Protein AF-A0A0H1BG74-F1 (afdb_monomer)

Structure (mmCIF, N/CA/C/O backbone):
data_AF-A0A0H1BG74-F1
#
_entry.id   AF-A0A0H1BG74-F1
#
loop_
_atom_site.group_PDB
_atom_site.id
_atom_site.type_symbol
_atom_site.label_atom_id
_atom_site.label_alt_id
_atom_site.label_comp_id
_atom_site.label_asym_id
_atom_site.label_entity_id
_atom_site.label_seq_id
_atom_site.pdbx_PDB_ins_code
_atom_site.Cartn_x
_atom_site.Cartn_y
_atom_site.Cartn_z
_atom_site.occupancy
_atom_site.B_iso_or_equiv
_atom_site.auth_seq_id
_atom_site.auth_comp_id
_atom_site.auth_asym_id
_atom_site.auth_atom_id
_atom_site.pdbx_PDB_model_num
ATOM 1 N N . MET A 1 1 ? 33.275 20.505 -7.633 1.00 32.09 1 MET A N 1
ATOM 2 C CA . MET A 1 1 ? 32.863 20.341 -9.042 1.00 32.09 1 MET A CA 1
ATOM 3 C C . MET A 1 1 ? 32.788 18.849 -9.317 1.00 32.09 1 MET A C 1
ATOM 5 O O . MET A 1 1 ? 33.824 18.202 -9.308 1.00 32.09 1 MET A O 1
ATOM 9 N N . SER A 1 2 ? 31.583 18.283 -9.424 1.00 37.84 2 SER A N 1
ATOM 10 C CA . SER A 1 2 ? 31.410 16.896 -9.877 1.00 37.84 2 SER A CA 1
ATOM 11 C C . SER A 1 2 ? 31.704 16.867 -11.370 1.00 37.84 2 SER A C 1
ATOM 13 O O . SER A 1 2 ? 31.121 17.668 -12.098 1.00 37.84 2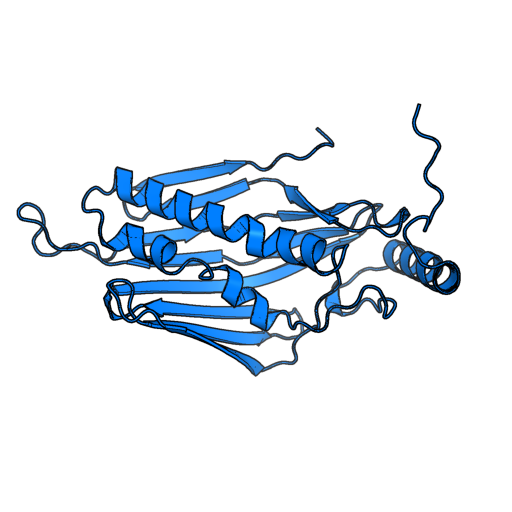 SER A O 1
ATOM 15 N N . SER A 1 3 ? 32.573 15.970 -11.831 1.00 38.25 3 SER A N 1
ATOM 16 C CA . SER A 1 3 ? 32.679 15.655 -13.258 1.00 38.25 3 SER A CA 1
ATOM 17 C C . SER A 1 3 ? 31.278 15.361 -13.819 1.00 38.25 3 SER A C 1
ATOM 19 O O . SER A 1 3 ? 30.461 14.782 -13.084 1.00 38.25 3 SER A O 1
ATOM 21 N N . PRO A 1 4 ? 30.961 15.753 -15.068 1.00 45.38 4 PRO A N 1
ATOM 22 C CA . PRO A 1 4 ? 29.726 15.322 -15.710 1.00 45.38 4 PRO A CA 1
ATOM 23 C C . PRO A 1 4 ? 29.686 13.793 -15.667 1.00 45.38 4 PRO A C 1
ATOM 25 O O . PRO A 1 4 ? 30.638 13.141 -16.092 1.00 45.38 4 PRO A O 1
ATOM 28 N N . LYS A 1 5 ? 28.640 13.209 -15.075 1.00 59.25 5 LYS A N 1
ATOM 29 C CA . LYS A 1 5 ? 28.434 11.763 -15.172 1.00 59.25 5 LYS A CA 1
ATOM 30 C C . LYS A 1 5 ? 28.041 11.465 -16.615 1.00 59.25 5 LYS A C 1
ATOM 32 O O . LYS A 1 5 ? 27.036 11.991 -17.084 1.00 59.25 5 LYS A O 1
ATOM 37 N N . ASP A 1 6 ? 28.820 10.634 -17.296 1.00 72.94 6 ASP A N 1
ATOM 38 C CA . ASP A 1 6 ? 28.501 10.210 -18.659 1.00 72.94 6 ASP A CA 1
ATOM 39 C C . ASP A 1 6 ? 27.170 9.434 -18.700 1.00 72.94 6 ASP A C 1
ATOM 41 O O . ASP A 1 6 ? 26.794 8.753 -17.730 1.00 72.94 6 ASP A O 1
ATOM 45 N N . GLU A 1 7 ? 26.454 9.528 -19.828 1.00 75.12 7 GLU A N 1
ATOM 46 C CA . GLU A 1 7 ? 25.249 8.733 -20.101 1.00 75.12 7 GLU A CA 1
ATOM 47 C C . GLU A 1 7 ? 25.553 7.240 -19.906 1.00 75.12 7 GLU A C 1
ATOM 49 O O . GLU A 1 7 ? 26.552 6.713 -20.402 1.00 75.12 7 GLU A O 1
ATOM 54 N N . GLY A 1 8 ? 24.700 6.547 -19.150 1.00 71.50 8 GLY A N 1
ATOM 55 C CA . GLY A 1 8 ? 24.879 5.123 -18.867 1.00 71.50 8 GLY A CA 1
ATOM 56 C C . GLY A 1 8 ? 26.128 4.781 -18.039 1.00 71.50 8 GLY A C 1
ATOM 57 O O . GLY A 1 8 ? 26.576 3.634 -18.070 1.00 71.50 8 GLY A O 1
ATOM 58 N N . SER A 1 9 ? 26.699 5.733 -17.292 1.00 78.50 9 SER A N 1
ATOM 59 C CA . SER A 1 9 ? 27.835 5.489 -16.383 1.00 78.50 9 SER A CA 1
ATOM 60 C C . SER A 1 9 ? 27.552 4.427 -15.311 1.00 78.50 9 SER A C 1
ATOM 62 O O . SER A 1 9 ? 28.472 3.718 -14.908 1.00 78.50 9 SER A O 1
ATOM 64 N N . GLY A 1 10 ? 26.293 4.266 -14.893 1.00 76.12 10 GLY A N 1
ATOM 65 C CA . GLY A 1 10 ? 25.833 3.206 -13.990 1.00 76.12 10 GLY A CA 1
ATOM 66 C C . GLY A 1 10 ? 25.477 1.878 -14.668 1.00 76.12 10 GLY A C 1
ATOM 67 O O . GLY A 1 10 ? 25.097 0.932 -13.986 1.00 76.12 10 GLY A O 1
ATOM 68 N N . VAL A 1 11 ? 25.591 1.785 -15.996 1.00 78.06 11 VAL A N 1
ATOM 69 C CA . VAL A 1 11 ? 25.228 0.592 -16.776 1.00 78.06 11 VAL A CA 1
ATOM 70 C C . VAL A 1 11 ? 26.481 -0.222 -17.124 1.00 78.06 11 VAL A C 1
ATOM 72 O O . VAL A 1 11 ? 27.497 0.365 -17.520 1.00 78.06 11 VAL A O 1
ATOM 75 N N . PRO A 1 12 ? 26.431 -1.571 -17.064 1.00 80.75 12 PRO A N 1
ATOM 76 C CA . PRO A 1 12 ? 27.510 -2.420 -17.565 1.00 80.75 12 PRO A CA 1
ATOM 77 C C . PRO A 1 12 ? 27.913 -2.041 -18.994 1.00 80.75 12 PRO A C 1
ATOM 79 O O . PRO A 1 12 ? 27.051 -1.808 -19.843 1.00 80.75 12 PRO A O 1
ATOM 82 N N . ALA A 1 13 ? 29.216 -2.005 -19.287 1.00 81.31 13 ALA A N 1
ATOM 83 C CA . ALA A 1 13 ? 29.726 -1.533 -20.579 1.00 81.31 13 ALA A CA 1
ATOM 84 C C . ALA A 1 13 ? 29.110 -2.277 -21.780 1.00 81.31 13 ALA A C 1
ATOM 86 O O . ALA A 1 13 ? 28.771 -1.649 -22.782 1.00 81.31 13 ALA A O 1
ATOM 87 N N . SER A 1 14 ? 28.884 -3.588 -21.645 1.00 83.44 14 SER A N 1
ATOM 88 C CA . SER A 1 14 ? 28.230 -4.437 -22.650 1.00 83.44 14 SER A CA 1
ATOM 89 C C . SER A 1 14 ? 26.761 -4.078 -22.912 1.00 83.44 14 SER A C 1
ATOM 91 O O . SER A 1 14 ? 26.241 -4.389 -23.980 1.00 83.44 14 SER A O 1
ATOM 93 N N . SER A 1 15 ? 26.099 -3.398 -21.975 1.00 82.12 15 SER A N 1
ATOM 94 C CA . SER A 1 15 ? 24.671 -3.069 -22.032 1.00 82.12 15 SER A CA 1
ATOM 95 C C . SER A 1 15 ? 24.387 -1.610 -22.411 1.00 82.12 15 SER A C 1
ATOM 97 O O . SER A 1 15 ? 23.224 -1.269 -22.636 1.00 82.12 15 SER A O 1
ATOM 99 N N . ARG A 1 16 ? 25.404 -0.743 -22.545 1.00 82.62 16 ARG A N 1
ATOM 100 C CA . ARG A 1 16 ? 25.219 0.696 -22.843 1.00 82.62 16 ARG A CA 1
ATOM 101 C C . ARG A 1 16 ? 24.453 0.958 -24.142 1.00 82.62 16 ARG A C 1
ATOM 103 O O . ARG A 1 16 ? 23.571 1.806 -24.160 1.00 82.62 16 ARG A O 1
ATOM 110 N N . GLY A 1 17 ? 24.704 0.179 -25.198 1.00 81.88 17 GLY A N 1
ATOM 111 C CA . GLY A 1 17 ? 23.962 0.312 -26.462 1.00 81.88 17 GLY A CA 1
ATOM 112 C C . GLY A 1 17 ? 22.463 0.009 -26.319 1.00 81.88 17 GLY A C 1
ATOM 113 O O . GLY A 1 17 ? 21.621 0.714 -26.885 1.00 81.88 17 GLY A O 1
ATOM 114 N N . SER A 1 18 ? 22.113 -0.995 -25.504 1.00 82.81 18 SER A N 1
ATOM 115 C CA . SER A 1 18 ? 20.713 -1.300 -25.176 1.00 82.81 18 SER A CA 1
ATOM 116 C C . SER A 1 18 ? 20.073 -0.206 -24.314 1.00 82.81 18 SER A C 1
ATOM 118 O O . SER A 1 18 ? 18.900 0.106 -24.499 1.00 82.81 18 SER A O 1
ATOM 120 N N . TRP A 1 19 ? 20.856 0.435 -23.439 1.00 82.94 19 TRP A N 1
ATOM 121 C CA . TRP A 1 19 ? 20.397 1.540 -22.599 1.00 82.94 19 TRP A CA 1
ATOM 122 C C . TRP A 1 19 ? 20.075 2.795 -23.403 1.00 82.94 19 TRP A C 1
ATOM 124 O O . TRP A 1 19 ? 18.974 3.321 -23.285 1.00 82.94 19 TRP A O 1
ATOM 134 N N . SER A 1 20 ? 20.968 3.229 -24.294 1.00 83.88 20 SER A N 1
ATOM 135 C CA . SER A 1 20 ? 20.691 4.384 -25.156 1.00 83.88 20 SER A CA 1
ATOM 136 C C . SER A 1 20 ? 19.496 4.131 -26.083 1.00 83.88 20 SER A C 1
ATOM 138 O O . SER A 1 20 ? 18.731 5.047 -26.380 1.00 83.88 20 SER A O 1
ATOM 140 N N . SER A 1 21 ? 19.285 2.883 -26.516 1.00 83.44 21 SER A N 1
ATOM 141 C CA . SER A 1 21 ? 18.090 2.501 -27.286 1.00 83.44 21 SER A CA 1
ATOM 142 C C . SER A 1 21 ? 16.809 2.593 -26.445 1.00 83.44 21 SER A C 1
ATOM 144 O O . SER A 1 21 ? 15.788 3.073 -26.932 1.00 83.44 21 SER A O 1
ATOM 146 N N . PHE A 1 22 ? 16.874 2.196 -25.172 1.00 83.12 22 PHE A N 1
ATOM 147 C CA . PHE A 1 22 ? 15.778 2.323 -24.211 1.00 83.12 22 PHE A CA 1
ATOM 148 C C . PHE A 1 22 ? 15.456 3.787 -23.862 1.00 83.12 22 PHE A C 1
ATOM 150 O O . PHE A 1 22 ? 14.294 4.177 -23.844 1.00 83.12 22 PHE A O 1
ATOM 157 N N . LEU A 1 23 ? 16.464 4.642 -23.664 1.00 81.56 23 LEU A N 1
ATOM 158 C CA . LEU A 1 23 ? 16.242 6.077 -23.437 1.00 81.56 23 LEU A CA 1
ATOM 159 C C . LEU A 1 23 ? 15.568 6.746 -24.646 1.00 81.56 23 LEU A C 1
ATOM 161 O O . LEU A 1 23 ? 14.660 7.562 -24.485 1.00 81.56 23 LEU A O 1
ATOM 165 N N . LYS A 1 24 ? 15.960 6.361 -25.868 1.00 81.88 24 LYS A N 1
ATOM 166 C CA . LYS A 1 24 ? 15.306 6.830 -27.100 1.00 81.88 24 LYS A CA 1
ATOM 167 C C . LYS A 1 24 ? 13.859 6.356 -27.209 1.00 81.88 24 LYS A C 1
ATOM 169 O O . LYS A 1 24 ? 13.016 7.133 -27.650 1.00 81.88 24 LYS A O 1
ATOM 174 N N . SER A 1 25 ? 13.560 5.114 -26.815 1.00 79.19 25 SER A N 1
ATOM 175 C CA . SER A 1 25 ? 12.182 4.619 -26.846 1.00 79.19 25 SER A CA 1
ATOM 176 C C . SER A 1 25 ? 11.303 5.361 -25.843 1.00 79.19 25 SER A C 1
ATOM 178 O O . SER A 1 25 ? 10.204 5.749 -26.215 1.00 79.19 25 SER A O 1
ATOM 180 N N . ILE A 1 26 ? 11.810 5.663 -24.640 1.00 77.25 26 ILE A N 1
ATOM 181 C CA . ILE A 1 26 ? 11.123 6.499 -23.642 1.00 77.25 26 ILE A CA 1
ATOM 182 C C . ILE A 1 26 ? 10.731 7.863 -24.220 1.00 77.25 26 ILE A C 1
ATOM 184 O O . ILE A 1 26 ? 9.585 8.280 -24.070 1.00 77.25 26 ILE A O 1
ATOM 188 N N . ALA A 1 27 ? 11.657 8.545 -24.901 1.00 73.31 27 ALA A N 1
ATOM 189 C CA . ALA A 1 27 ? 11.413 9.882 -25.445 1.00 73.31 27 ALA A CA 1
ATOM 190 C C . ALA A 1 27 ? 10.297 9.918 -26.509 1.00 73.31 27 ALA A C 1
ATOM 192 O O . ALA A 1 27 ? 9.665 10.954 -26.704 1.00 73.31 27 ALA A O 1
ATOM 193 N N . ALA A 1 28 ? 10.052 8.795 -27.191 1.00 72.00 28 ALA A N 1
ATOM 194 C CA . ALA A 1 28 ? 9.022 8.654 -28.219 1.00 72.00 28 ALA A CA 1
ATOM 195 C C . ALA A 1 28 ? 7.760 7.918 -27.726 1.00 72.00 28 ALA A C 1
ATOM 197 O O . ALA A 1 28 ? 6.840 7.682 -28.513 1.00 72.00 28 ALA A O 1
ATOM 198 N N . PHE A 1 29 ? 7.713 7.511 -26.455 1.00 75.75 29 PHE A N 1
ATOM 199 C CA . PHE A 1 29 ? 6.677 6.622 -25.946 1.00 75.75 29 PHE A CA 1
ATOM 200 C C . PHE A 1 29 ? 5.434 7.383 -25.471 1.00 75.75 29 PHE A C 1
ATOM 202 O O . PHE A 1 29 ? 5.513 8.324 -24.684 1.00 75.75 29 PHE A O 1
ATOM 209 N N . ASN A 1 30 ? 4.265 6.926 -25.922 1.00 66.56 30 ASN A N 1
ATOM 210 C CA . ASN A 1 30 ? 2.966 7.458 -25.526 1.00 66.56 30 ASN A CA 1
ATOM 211 C C . ASN A 1 30 ? 2.042 6.284 -25.155 1.00 66.56 30 ASN A C 1
ATOM 213 O O . ASN A 1 30 ? 1.340 5.746 -26.010 1.00 66.56 30 ASN A O 1
ATOM 217 N N . GLY A 1 31 ? 2.109 5.824 -23.902 1.00 69.00 31 GLY A N 1
ATOM 218 C CA . GLY A 1 31 ? 1.365 4.652 -23.429 1.00 69.00 31 GLY A CA 1
ATOM 219 C C . GLY A 1 31 ? 1.649 4.291 -21.967 1.00 69.00 31 GLY A C 1
ATOM 220 O O . GLY A 1 31 ? 2.191 5.097 -21.210 1.00 69.00 31 GLY A O 1
ATOM 221 N N . ASP A 1 32 ? 1.306 3.063 -21.573 1.00 71.25 32 ASP A N 1
ATOM 222 C CA . ASP A 1 32 ? 1.516 2.555 -20.212 1.00 71.25 32 ASP A CA 1
ATOM 223 C C . ASP A 1 32 ? 2.926 1.985 -20.010 1.00 71.25 32 ASP A C 1
ATOM 225 O O . ASP A 1 32 ? 3.418 1.195 -20.820 1.00 71.25 32 ASP A O 1
ATOM 229 N N . LEU A 1 33 ? 3.555 2.306 -18.873 1.00 73.50 33 LEU A N 1
ATOM 230 C CA . LEU A 1 33 ? 4.918 1.874 -18.520 1.00 73.50 33 LEU A CA 1
ATOM 231 C C . LEU A 1 33 ? 5.116 0.348 -18.586 1.00 73.50 33 LEU A C 1
ATOM 233 O O . LEU A 1 33 ? 6.205 -0.135 -18.905 1.00 73.50 33 LEU A O 1
ATOM 237 N N . SER A 1 34 ? 4.066 -0.426 -18.308 1.00 70.44 34 SER A N 1
ATOM 238 C CA . SER A 1 34 ? 4.099 -1.888 -18.376 1.00 70.44 34 SER A CA 1
ATOM 239 C C . SER A 1 34 ? 4.407 -2.406 -19.785 1.00 70.44 34 SER A C 1
ATOM 241 O O . SER A 1 34 ? 5.147 -3.383 -19.909 1.00 70.44 34 SER A O 1
ATOM 243 N N . SER A 1 35 ? 3.950 -1.713 -20.830 1.00 71.31 35 SER A N 1
ATOM 244 C CA . SER A 1 35 ? 4.156 -2.093 -22.237 1.00 71.31 35 SER A CA 1
ATOM 245 C C . SER A 1 35 ? 5.530 -1.708 -22.803 1.00 71.31 35 SER A C 1
ATOM 247 O O . SER A 1 35 ? 5.947 -2.246 -23.827 1.00 71.31 35 SER A O 1
ATOM 249 N N . LEU A 1 36 ? 6.278 -0.830 -22.124 1.00 76.75 36 LEU A N 1
ATOM 250 C CA . LEU A 1 36 ? 7.617 -0.422 -22.552 1.00 76.75 36 LEU A CA 1
ATOM 251 C C . LEU A 1 36 ? 8.627 -1.566 -22.357 1.00 76.75 36 LEU A C 1
ATOM 253 O O . LEU A 1 36 ? 8.905 -1.961 -21.224 1.00 76.75 36 LEU A O 1
ATOM 257 N N . THR A 1 37 ? 9.218 -2.094 -23.428 1.00 75.69 37 THR A N 1
ATOM 258 C CA . THR A 1 37 ? 10.261 -3.128 -23.317 1.00 75.69 37 THR A CA 1
ATOM 259 C C . THR A 1 37 ? 11.528 -2.552 -22.686 1.00 75.69 37 THR A C 1
ATOM 261 O O . THR A 1 37 ? 12.118 -1.602 -23.195 1.00 75.69 37 THR A O 1
ATOM 264 N N . ALA A 1 38 ? 11.947 -3.147 -21.571 1.00 76.62 38 ALA A N 1
ATOM 265 C CA . ALA A 1 38 ? 13.102 -2.737 -20.786 1.00 76.62 38 ALA A CA 1
ATOM 266 C C . ALA A 1 38 ? 14.236 -3.775 -20.910 1.00 76.62 38 ALA A C 1
ATOM 268 O O . ALA A 1 38 ? 13.943 -4.972 -20.985 1.00 76.62 38 ALA A O 1
ATOM 269 N N . PRO A 1 39 ? 15.520 -3.365 -20.919 1.00 78.19 39 PRO A N 1
ATOM 270 C CA . PRO A 1 39 ? 16.640 -4.303 -20.908 1.00 78.19 39 PRO A CA 1
ATOM 271 C C . PRO A 1 39 ? 16.610 -5.249 -19.692 1.00 78.19 39 PRO A C 1
ATOM 273 O O . PRO A 1 39 ? 16.273 -4.802 -18.594 1.00 78.19 39 PRO A O 1
ATOM 276 N N . PRO A 1 40 ? 17.041 -6.521 -19.821 1.00 78.88 40 PRO A N 1
ATOM 277 C CA . PRO A 1 40 ? 16.932 -7.508 -18.741 1.00 78.88 40 PRO A CA 1
ATOM 278 C C . PRO A 1 40 ? 17.566 -7.092 -17.407 1.00 78.88 40 PRO A C 1
ATOM 280 O O . PRO A 1 40 ? 17.064 -7.448 -16.346 1.00 78.88 40 PRO A O 1
ATOM 283 N N . PHE A 1 41 ? 18.649 -6.309 -17.436 1.00 75.75 41 PHE A N 1
ATOM 284 C CA . PHE A 1 41 ? 19.362 -5.909 -16.220 1.00 75.75 41 PHE A CA 1
ATOM 285 C C . PHE A 1 41 ? 18.555 -4.964 -15.309 1.00 75.75 41 PHE A C 1
ATOM 287 O O . PHE A 1 41 ? 18.821 -4.930 -14.105 1.00 75.75 41 PHE A O 1
ATOM 294 N N . ILE A 1 42 ? 17.550 -4.259 -15.848 1.00 76.81 42 ILE A N 1
ATOM 295 C CA . ILE A 1 42 ? 16.627 -3.409 -15.077 1.00 76.81 42 ILE A CA 1
ATOM 296 C C . ILE A 1 42 ? 15.290 -4.092 -14.764 1.00 76.81 42 ILE A C 1
ATOM 298 O O . ILE A 1 42 ? 14.378 -3.423 -14.290 1.00 76.81 42 ILE A O 1
ATOM 302 N N . LEU A 1 43 ? 15.140 -5.394 -15.024 1.00 80.50 43 LEU A N 1
ATOM 303 C CA . LEU A 1 43 ? 13.935 -6.145 -14.663 1.00 80.50 43 LEU A CA 1
ATOM 304 C C . LEU A 1 43 ? 14.057 -6.733 -13.251 1.00 80.50 43 LEU A C 1
ATOM 306 O O . LEU A 1 43 ? 15.111 -7.245 -12.862 1.00 80.50 43 LEU A O 1
ATOM 310 N N . SER A 1 44 ? 12.970 -6.660 -12.488 1.00 83.81 44 SER A N 1
ATOM 311 C CA . SER A 1 44 ? 12.795 -7.390 -11.232 1.00 83.81 44 SER A CA 1
ATOM 312 C C . SER A 1 44 ? 12.121 -8.738 -11.499 1.00 83.81 44 SER A C 1
ATOM 314 O O . SER A 1 44 ? 11.364 -8.878 -12.456 1.00 83.81 44 SER A O 1
ATOM 316 N N . SER A 1 45 ? 12.371 -9.722 -10.636 1.00 86.62 45 SER A N 1
ATOM 317 C CA . SER A 1 45 ? 11.659 -11.007 -10.625 1.00 86.62 45 SER A CA 1
ATOM 318 C C . SER A 1 45 ? 10.339 -10.964 -9.845 1.00 86.62 45 SER A C 1
ATOM 320 O O . SER A 1 45 ? 9.663 -11.981 -9.761 1.00 86.62 45 SER A O 1
ATOM 322 N N . THR A 1 46 ? 9.997 -9.820 -9.247 1.00 90.06 46 THR A N 1
ATOM 323 C CA . THR A 1 46 ? 8.794 -9.626 -8.423 1.00 90.06 46 THR A CA 1
ATOM 324 C C . THR A 1 46 ? 7.640 -9.094 -9.267 1.00 90.06 46 THR A C 1
ATOM 326 O O . THR A 1 46 ? 7.821 -8.144 -10.040 1.00 90.06 46 THR A O 1
ATOM 329 N N . SER A 1 47 ? 6.458 -9.681 -9.096 1.00 93.06 47 SER A N 1
ATOM 330 C CA . SER A 1 47 ? 5.222 -9.220 -9.734 1.00 93.06 47 SER A CA 1
ATOM 331 C C . SER A 1 47 ? 4.587 -8.051 -8.981 1.00 93.06 47 SER A C 1
ATOM 333 O O . SER A 1 47 ? 4.700 -7.952 -7.760 1.00 93.06 47 SER A O 1
ATOM 335 N N . LEU A 1 48 ? 3.892 -7.150 -9.688 1.00 92.69 48 LEU A N 1
ATOM 336 C CA . LEU A 1 48 ? 3.213 -6.014 -9.042 1.00 92.69 48 LEU A CA 1
ATOM 337 C C . LEU A 1 48 ? 2.133 -6.445 -8.038 1.00 92.69 48 LEU A C 1
ATOM 339 O O . LEU A 1 48 ? 1.899 -5.709 -7.083 1.00 92.69 48 LEU A O 1
ATOM 343 N N . VAL A 1 49 ? 1.512 -7.623 -8.196 1.00 96.38 49 VAL A N 1
ATOM 344 C CA . VAL A 1 49 ? 0.540 -8.137 -7.206 1.00 96.38 49 VAL A CA 1
ATOM 345 C C . VAL A 1 49 ? 1.176 -8.371 -5.830 1.00 96.38 49 VAL A C 1
ATOM 347 O O . VAL A 1 49 ? 0.513 -8.225 -4.805 1.00 96.38 49 VAL A O 1
ATOM 350 N N . GLU A 1 50 ? 2.481 -8.649 -5.775 1.00 96.31 50 GLU A N 1
ATOM 351 C CA . GLU A 1 50 ? 3.204 -8.856 -4.515 1.00 96.31 50 GLU A CA 1
ATOM 352 C C . GLU A 1 50 ? 3.391 -7.552 -3.728 1.00 96.31 50 GLU A C 1
ATOM 354 O O . GLU A 1 50 ? 3.536 -7.581 -2.507 1.00 96.31 50 GLU A O 1
ATOM 359 N N . TYR A 1 51 ? 3.344 -6.390 -4.393 1.00 94.81 51 TYR A N 1
ATOM 360 C CA . TYR A 1 51 ? 3.585 -5.095 -3.742 1.00 94.81 51 TYR A CA 1
ATOM 361 C C . TYR A 1 51 ? 2.506 -4.755 -2.712 1.00 94.81 51 TYR A C 1
ATOM 363 O O . TYR A 1 51 ? 2.745 -3.967 -1.796 1.00 94.81 51 TYR A O 1
ATOM 371 N N . SER A 1 52 ? 1.334 -5.381 -2.812 1.00 97.50 52 SER A N 1
ATOM 372 C CA . SER A 1 52 ? 0.272 -5.267 -1.815 1.00 97.50 52 SER A CA 1
ATOM 373 C C . SER A 1 52 ? 0.732 -5.715 -0.422 1.00 97.50 52 SER A C 1
ATOM 375 O O . SER A 1 52 ? 0.197 -5.235 0.575 1.00 97.50 52 SER A O 1
ATOM 377 N N . ALA A 1 53 ? 1.760 -6.567 -0.324 1.00 97.06 53 ALA A N 1
ATOM 378 C CA . ALA A 1 53 ? 2.321 -6.993 0.954 1.00 97.06 53 ALA A CA 1
ATOM 379 C C . ALA A 1 53 ? 2.985 -5.861 1.752 1.00 97.06 53 ALA A C 1
ATOM 381 O O . ALA A 1 53 ? 2.971 -5.884 2.984 1.00 97.06 53 ALA A O 1
ATOM 382 N N . TYR A 1 54 ? 3.498 -4.832 1.071 1.00 96.19 54 TYR A N 1
ATOM 383 C CA . TYR A 1 54 ? 4.215 -3.718 1.698 1.00 96.19 54 TYR A CA 1
ATOM 384 C C . TYR A 1 54 ? 3.358 -2.894 2.668 1.00 96.19 54 TYR A C 1
ATOM 386 O O . TYR A 1 54 ? 3.895 -2.195 3.526 1.00 96.19 54 TYR A O 1
ATOM 394 N N . TRP A 1 55 ? 2.030 -2.997 2.584 1.00 97.88 55 TRP A N 1
ATOM 395 C CA . TRP A 1 55 ? 1.113 -2.349 3.521 1.00 97.88 55 TRP A CA 1
ATOM 396 C C . TRP A 1 55 ? 1.170 -2.917 4.946 1.00 97.88 55 TRP A C 1
ATOM 398 O O . TRP A 1 55 ? 0.801 -2.215 5.890 1.00 97.88 55 TRP A O 1
ATOM 408 N N . ALA A 1 56 ? 1.620 -4.164 5.117 1.00 96.62 56 ALA A N 1
ATOM 409 C CA . ALA A 1 56 ? 1.530 -4.885 6.387 1.00 96.62 56 ALA A CA 1
ATOM 410 C C . ALA A 1 56 ? 2.824 -5.613 6.794 1.00 96.62 56 ALA A C 1
ATOM 412 O O . ALA A 1 56 ? 2.785 -6.481 7.661 1.00 96.62 56 ALA A O 1
ATOM 413 N N . GLU A 1 57 ? 3.990 -5.224 6.260 1.00 94.81 57 GLU A N 1
ATOM 414 C CA . GLU A 1 57 ? 5.288 -5.796 6.676 1.00 94.81 57 GLU A CA 1
ATOM 415 C C . GLU A 1 57 ? 5.666 -5.512 8.143 1.00 94.81 57 GLU A C 1
ATOM 417 O O . GLU A 1 57 ? 6.574 -6.138 8.690 1.00 94.81 57 GLU A O 1
ATOM 422 N N . HIS A 1 58 ? 4.928 -4.625 8.816 1.00 95.75 58 HIS A N 1
ATOM 423 C CA . HIS A 1 58 ? 5.013 -4.402 10.258 1.00 95.75 58 HIS A CA 1
ATOM 424 C C . HIS A 1 58 ? 3.668 -4.706 10.950 1.00 95.75 58 HIS A C 1
ATOM 426 O O . HIS A 1 58 ? 2.992 -3.767 11.386 1.00 95.75 58 HIS A O 1
ATOM 432 N N . PRO A 1 59 ? 3.265 -5.987 11.101 1.00 96.12 59 PRO A N 1
ATOM 433 C CA . PRO A 1 59 ? 1.946 -6.362 11.623 1.00 96.12 59 PRO A CA 1
ATOM 434 C C . PRO A 1 59 ? 1.621 -5.749 12.991 1.00 96.12 59 PRO A C 1
ATOM 436 O O . PRO A 1 59 ? 0.517 -5.259 13.206 1.00 96.12 59 PRO A O 1
ATOM 439 N N . ALA A 1 60 ? 2.603 -5.675 13.896 1.00 96.50 60 ALA A N 1
ATOM 440 C CA . ALA A 1 60 ? 2.429 -5.052 15.208 1.00 96.50 60 ALA A CA 1
ATOM 441 C C . ALA A 1 60 ? 2.075 -3.552 15.127 1.00 96.50 60 ALA A C 1
ATOM 443 O O . ALA A 1 60 ? 1.283 -3.066 15.931 1.00 96.50 60 ALA A O 1
ATOM 444 N N . ILE A 1 61 ? 2.639 -2.820 14.157 1.00 97.69 61 ILE A N 1
ATOM 445 C CA . ILE A 1 61 ? 2.327 -1.401 13.925 1.00 97.69 61 ILE A CA 1
ATOM 446 C C . ILE A 1 61 ? 0.968 -1.273 13.221 1.00 97.69 61 ILE A C 1
ATOM 448 O O . ILE A 1 61 ? 0.187 -0.395 13.575 1.00 97.69 61 ILE A O 1
ATOM 452 N N . PHE A 1 62 ? 0.666 -2.176 12.283 1.00 98.00 62 PHE A N 1
ATOM 453 C CA . PHE A 1 62 ? -0.603 -2.226 11.548 1.00 98.00 62 PHE A CA 1
ATOM 454 C C . PHE A 1 62 ? -1.824 -2.376 12.464 1.00 98.00 62 PHE A C 1
ATOM 456 O O . PHE A 1 62 ? -2.846 -1.737 12.222 1.00 98.00 62 PHE A O 1
ATOM 463 N N . ILE A 1 63 ? -1.724 -3.171 13.535 1.00 97.50 63 ILE A N 1
ATOM 464 C CA . ILE A 1 63 ? -2.839 -3.384 14.472 1.00 97.50 63 ILE A CA 1
ATOM 465 C C . ILE A 1 63 ? -2.878 -2.403 15.651 1.00 97.50 63 ILE A C 1
ATOM 4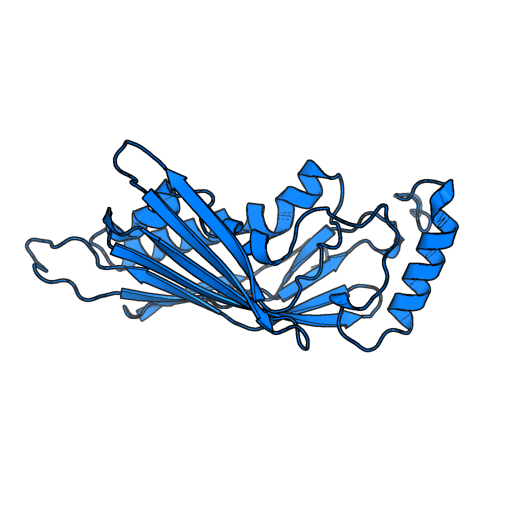67 O O . ILE A 1 63 ? -3.874 -2.350 16.369 1.00 97.50 63 ILE A O 1
ATOM 471 N N . ALA A 1 64 ? -1.799 -1.652 15.895 1.00 97.50 64 ALA A N 1
ATOM 472 C CA . ALA A 1 64 ? -1.682 -0.787 17.069 1.00 97.50 64 ALA A CA 1
ATOM 473 C C . ALA A 1 64 ? -2.840 0.223 17.223 1.00 97.50 64 ALA A C 1
ATOM 475 O O . ALA A 1 64 ? -3.303 0.387 18.354 1.00 97.50 64 ALA A O 1
ATOM 476 N N . PRO A 1 65 ? -3.362 0.853 16.146 1.00 98.19 65 PRO A N 1
ATOM 477 C CA . PRO A 1 65 ? -4.497 1.766 16.252 1.00 98.19 65 PRO A CA 1
ATOM 478 C C . PRO A 1 65 ? -5.742 1.155 16.916 1.00 98.19 65 PRO A C 1
ATOM 480 O O . PRO A 1 65 ? -6.433 1.852 17.648 1.00 98.19 65 PRO A O 1
ATOM 483 N N . ALA A 1 66 ? -6.022 -0.141 16.731 1.00 96.50 66 ALA A N 1
ATOM 484 C CA . ALA A 1 66 ? -7.225 -0.778 17.287 1.00 96.50 66 ALA A CA 1
ATOM 485 C C . ALA A 1 66 ? -7.227 -0.864 18.826 1.00 96.50 66 ALA A C 1
ATOM 487 O O . ALA A 1 66 ? -8.279 -1.029 19.442 1.00 96.50 66 ALA A O 1
ATOM 488 N N . LYS A 1 67 ? -6.052 -0.734 19.454 1.00 94.81 67 LYS A N 1
ATOM 489 C CA . LYS A 1 67 ? -5.862 -0.824 20.911 1.00 94.81 67 LYS A CA 1
ATOM 490 C C . LYS A 1 67 ? -5.884 0.532 21.611 1.00 94.81 67 LYS A C 1
ATOM 492 O O . LYS A 1 67 ? -5.866 0.581 22.835 1.00 94.81 67 LYS A O 1
ATOM 497 N N . GLU A 1 68 ? -5.874 1.622 20.853 1.00 96.38 68 GLU A N 1
ATOM 498 C CA . GLU A 1 68 ? -5.877 2.973 21.400 1.00 96.38 68 GLU A CA 1
ATOM 499 C C . GLU A 1 68 ? -7.323 3.473 21.497 1.00 96.38 68 GLU A C 1
ATOM 501 O O . GLU A 1 68 ? -7.977 3.551 20.459 1.00 96.38 68 GLU A O 1
ATOM 506 N N . PRO A 1 69 ? -7.849 3.800 22.691 1.00 93.88 69 PRO A N 1
ATOM 507 C CA . PRO A 1 69 ? -9.218 4.293 22.849 1.00 93.88 69 PRO A CA 1
ATOM 508 C C . PRO A 1 69 ? -9.416 5.743 22.386 1.00 93.88 69 PRO A C 1
ATOM 510 O O . PRO A 1 69 ? -10.501 6.087 21.909 1.00 93.88 69 PRO A O 1
ATOM 513 N N . ASP A 1 70 ? -8.391 6.589 22.464 1.00 94.62 70 ASP A N 1
ATOM 514 C CA . ASP A 1 70 ? -8.482 8.007 22.109 1.00 94.62 70 ASP A CA 1
ATOM 515 C C . ASP A 1 70 ? -8.423 8.206 20.577 1.00 94.62 70 ASP A C 1
ATOM 517 O O . ASP A 1 70 ? -7.428 7.820 19.954 1.00 94.62 70 ASP A O 1
ATOM 521 N N . PRO A 1 71 ? -9.452 8.800 19.937 1.00 95.62 71 PRO A N 1
ATOM 522 C CA . PRO A 1 71 ? -9.471 8.998 18.487 1.00 95.62 71 PRO A CA 1
ATOM 523 C C . PRO A 1 71 ? -8.324 9.874 17.964 1.00 95.62 71 PRO A C 1
ATOM 525 O O . PRO A 1 71 ? -7.826 9.614 16.868 1.00 95.62 71 PRO A O 1
ATOM 528 N N . GLU A 1 72 ? -7.847 10.854 18.737 1.00 96.88 72 GLU A N 1
ATOM 529 C CA . GLU A 1 72 ? -6.725 11.704 18.326 1.00 96.88 72 GLU A CA 1
ATOM 530 C C . GLU A 1 72 ? -5.427 10.895 18.261 1.00 96.88 72 GLU A C 1
ATOM 532 O O . GLU A 1 72 ? -4.715 10.886 17.251 1.00 96.88 72 GLU A O 1
ATOM 537 N N . 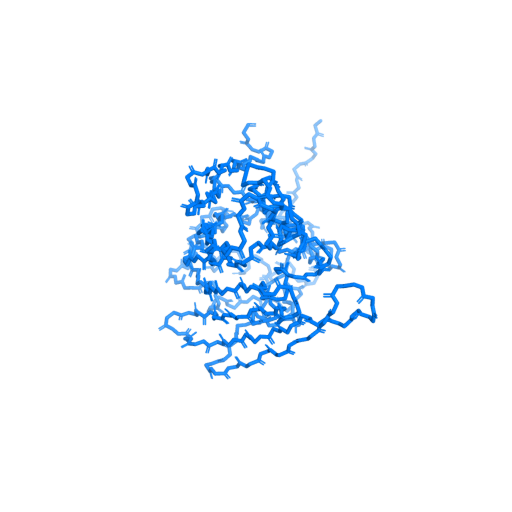LYS A 1 73 ? -5.136 10.147 19.330 1.00 97.88 73 LYS A N 1
ATOM 538 C CA . LYS A 1 73 ? -3.946 9.286 19.397 1.00 97.88 73 LYS A CA 1
ATOM 539 C C . LYS A 1 73 ? -4.018 8.160 18.379 1.00 97.88 73 LYS A C 1
ATOM 541 O O . LYS A 1 73 ? -3.006 7.813 17.772 1.00 97.88 73 LYS A O 1
ATOM 546 N N . ARG A 1 74 ? -5.209 7.617 18.141 1.00 97.75 74 ARG A N 1
ATOM 547 C CA . ARG A 1 74 ? -5.432 6.584 17.133 1.00 97.75 74 ARG A CA 1
ATOM 548 C C . ARG A 1 74 ? -5.141 7.097 15.726 1.00 97.75 74 ARG A C 1
ATOM 550 O O . ARG A 1 74 ? -4.428 6.418 14.987 1.00 97.75 74 ARG A O 1
ATOM 557 N N . ALA A 1 75 ? -5.557 8.320 15.391 1.00 98.44 75 ALA A N 1
ATOM 558 C CA . ALA A 1 75 ? -5.194 8.955 14.125 1.00 98.44 75 ALA A CA 1
ATOM 559 C C . ALA A 1 75 ? -3.667 9.117 13.967 1.00 98.44 75 ALA A C 1
ATOM 561 O O . ALA A 1 75 ? -3.127 8.864 12.886 1.00 98.44 75 ALA A O 1
ATOM 562 N N . LEU A 1 76 ? -2.943 9.448 15.046 1.00 98.62 76 LEU A N 1
ATOM 563 C CA . LEU A 1 76 ? -1.473 9.481 15.043 1.00 98.62 76 LEU A CA 1
ATOM 564 C C . LEU A 1 76 ? -0.850 8.092 14.835 1.00 98.62 76 LEU A C 1
ATOM 566 O O . LEU A 1 76 ? 0.162 7.970 14.140 1.00 98.62 76 LEU A O 1
ATOM 570 N N . LEU A 1 77 ? -1.441 7.036 15.399 1.00 98.69 77 LEU A N 1
ATOM 571 C CA . LEU A 1 77 ? -0.983 5.662 15.181 1.00 98.69 77 LEU A CA 1
ATOM 572 C C . LEU A 1 77 ? -1.227 5.196 13.741 1.00 98.69 77 LEU A C 1
ATOM 574 O O . LEU A 1 77 ? -0.349 4.546 13.174 1.00 98.69 77 LEU A O 1
ATOM 578 N N . VAL A 1 78 ? -2.352 5.568 13.121 1.00 98.75 78 VAL A N 1
ATOM 579 C CA . VAL A 1 78 ? -2.603 5.302 11.693 1.00 98.75 78 VAL A CA 1
ATOM 580 C C . VAL A 1 78 ? -1.588 6.037 10.821 1.00 98.75 78 VAL A C 1
ATOM 582 O O . VAL A 1 78 ? -1.018 5.438 9.910 1.00 98.75 78 VAL A O 1
ATOM 585 N N . LEU A 1 79 ? -1.284 7.301 11.131 1.00 98.69 79 LEU A N 1
ATOM 586 C CA . LEU A 1 79 ? -0.227 8.044 10.445 1.00 98.69 79 LEU A CA 1
ATOM 587 C C . LEU A 1 79 ? 1.135 7.349 10.594 1.00 98.69 79 LEU A C 1
ATOM 589 O O . LEU A 1 79 ? 1.841 7.157 9.604 1.00 98.69 79 LEU A O 1
ATOM 593 N N . LYS A 1 80 ? 1.501 6.932 11.811 1.00 98.62 80 LYS A N 1
ATOM 594 C CA . LYS A 1 80 ? 2.750 6.206 12.080 1.00 98.62 80 LYS A CA 1
ATOM 595 C C . LYS A 1 80 ? 2.829 4.898 11.291 1.00 98.62 80 LYS A C 1
ATOM 597 O O . LYS A 1 80 ? 3.873 4.610 10.705 1.00 98.62 80 LYS A O 1
ATOM 602 N N . TRP A 1 81 ? 1.746 4.122 11.261 1.00 98.56 81 TRP A N 1
ATOM 603 C CA . TRP A 1 81 ? 1.658 2.918 10.440 1.00 98.56 81 TRP A CA 1
ATOM 604 C C . TRP A 1 81 ? 1.871 3.246 8.962 1.00 98.56 81 TRP A C 1
ATOM 606 O O . TRP A 1 81 ? 2.771 2.673 8.350 1.00 98.56 81 TRP A O 1
ATOM 616 N N . PHE A 1 82 ? 1.132 4.207 8.407 1.00 98.44 82 PHE A N 1
ATOM 617 C CA . PHE A 1 82 ? 1.267 4.588 7.005 1.00 98.44 82 PHE A CA 1
ATOM 618 C C . PHE A 1 82 ? 2.709 4.983 6.652 1.00 98.44 82 PHE A C 1
ATOM 620 O O . PHE A 1 82 ? 3.265 4.474 5.677 1.00 98.44 82 PHE A O 1
ATOM 627 N N . LEU A 1 83 ? 3.350 5.820 7.476 1.00 97.50 83 LEU A N 1
ATOM 628 C CA . LEU A 1 83 ? 4.744 6.228 7.275 1.00 97.50 83 LEU A CA 1
ATOM 629 C C . LEU A 1 83 ? 5.711 5.035 7.276 1.00 97.50 83 LEU A C 1
ATOM 631 O O . LEU A 1 83 ? 6.655 5.024 6.488 1.00 97.50 83 LEU A O 1
ATOM 635 N N . SER A 1 84 ? 5.458 4.009 8.098 1.00 96.75 84 SER A N 1
ATOM 636 C CA . SER A 1 84 ? 6.279 2.787 8.120 1.00 96.75 84 SER A CA 1
ATOM 637 C C . SER A 1 84 ? 6.215 1.987 6.812 1.00 96.75 84 SER A C 1
ATOM 639 O O . SER A 1 84 ? 7.172 1.297 6.473 1.00 96.75 84 SER A O 1
ATOM 641 N N . THR A 1 85 ? 5.135 2.125 6.034 1.00 96.69 85 THR A N 1
ATOM 642 C CA . THR A 1 85 ? 4.994 1.428 4.743 1.00 96.69 85 THR A CA 1
ATOM 643 C C . THR A 1 85 ? 5.854 2.044 3.636 1.00 96.69 85 THR A C 1
ATOM 645 O O . THR A 1 85 ? 6.211 1.357 2.681 1.00 96.69 85 THR A O 1
ATOM 648 N N . LEU A 1 86 ? 6.217 3.330 3.748 1.00 94.31 86 LEU A N 1
ATOM 649 C CA . LEU A 1 86 ? 6.856 4.077 2.658 1.00 94.31 86 LEU A CA 1
ATOM 650 C C . LEU A 1 86 ? 8.215 3.494 2.266 1.00 94.31 86 LEU A C 1
ATOM 652 O O . LEU A 1 86 ? 8.513 3.379 1.078 1.00 94.31 86 LEU A O 1
ATOM 656 N N . HIS A 1 87 ? 9.020 3.083 3.251 1.00 89.00 87 HIS A N 1
ATOM 657 C CA . HIS A 1 87 ? 10.320 2.465 2.977 1.00 89.00 87 HIS A CA 1
ATOM 658 C C . HIS A 1 87 ? 10.161 1.184 2.159 1.00 89.00 87 HIS A C 1
ATOM 660 O O . HIS A 1 87 ? 10.859 0.988 1.165 1.00 89.00 87 HIS A O 1
ATOM 666 N N . GLN A 1 88 ? 9.192 0.344 2.528 1.00 88.94 88 GLN A N 1
ATOM 667 C CA . GLN A 1 88 ? 8.979 -0.927 1.843 1.00 88.94 88 GLN A CA 1
ATOM 668 C C . GLN A 1 88 ? 8.398 -0.753 0.439 1.00 88.94 88 GLN A C 1
ATOM 670 O O . GLN A 1 88 ? 8.796 -1.430 -0.506 1.00 88.94 88 GLN A O 1
ATOM 675 N N . GLN A 1 89 ? 7.502 0.217 0.266 1.00 89.25 89 GLN A N 1
ATOM 676 C CA . GLN A 1 89 ? 6.904 0.480 -1.039 1.00 89.25 89 GLN A CA 1
ATOM 677 C C . GLN A 1 89 ? 7.907 1.049 -2.054 1.00 89.25 89 GLN A C 1
ATOM 679 O O . GLN A 1 89 ? 7.862 0.686 -3.239 1.00 89.25 89 GLN A O 1
ATOM 684 N N . TYR A 1 90 ? 8.819 1.921 -1.609 1.00 86.69 90 TYR A N 1
ATOM 685 C CA . TYR A 1 90 ? 9.582 2.787 -2.515 1.00 86.69 90 TYR A CA 1
ATOM 686 C C . TYR A 1 90 ? 11.110 2.650 -2.425 1.00 86.69 90 TYR A C 1
ATOM 688 O O . TYR A 1 90 ? 11.792 3.084 -3.352 1.00 86.69 90 TYR A O 1
ATOM 696 N N . CYS A 1 91 ? 11.666 2.025 -1.380 1.00 80.19 91 CYS A N 1
ATOM 697 C CA . CYS A 1 91 ? 13.119 1.991 -1.155 1.00 80.19 91 CYS A CA 1
ATOM 698 C C . CYS A 1 91 ? 13.735 0.586 -1.212 1.00 80.19 91 CYS A C 1
ATOM 700 O O . CYS A 1 91 ? 14.843 0.442 -1.734 1.00 80.19 91 CYS A O 1
ATOM 702 N N . THR A 1 92 ? 13.054 -0.463 -0.734 1.00 73.06 92 THR A N 1
ATOM 703 C CA . THR A 1 92 ? 13.689 -1.784 -0.519 1.00 73.06 92 THR A CA 1
ATOM 704 C C . THR A 1 92 ? 14.296 -2.395 -1.772 1.00 73.06 92 THR A C 1
ATOM 706 O O . THR A 1 92 ? 15.286 -3.120 -1.688 1.00 73.06 92 THR A O 1
ATOM 709 N N . ARG A 1 93 ? 13.724 -2.125 -2.949 1.00 70.81 93 ARG A N 1
ATOM 710 C CA . ARG A 1 93 ? 14.267 -2.618 -4.223 1.00 70.81 93 ARG A CA 1
ATOM 711 C C . ARG A 1 93 ? 15.594 -1.958 -4.555 1.00 70.81 93 ARG A C 1
ATOM 713 O O . ARG A 1 93 ? 16.541 -2.664 -4.885 1.00 70.81 93 ARG A O 1
ATOM 720 N N . SER A 1 94 ? 15.684 -0.642 -4.387 1.00 68.94 94 SER A N 1
ATOM 721 C CA . SER A 1 94 ? 16.933 0.096 -4.583 1.00 68.94 94 SER A CA 1
ATOM 722 C C . SER A 1 94 ? 18.031 -0.405 -3.640 1.00 68.94 94 SER A C 1
ATOM 724 O O . SER A 1 94 ? 19.166 -0.583 -4.073 1.00 68.94 94 SER A O 1
ATOM 726 N N . GLU A 1 95 ? 17.694 -0.720 -2.385 1.00 70.69 95 GLU A N 1
ATOM 727 C CA . GLU A 1 95 ? 18.650 -1.262 -1.407 1.00 70.69 95 GLU A CA 1
ATOM 728 C C . GLU A 1 95 ? 19.085 -2.699 -1.728 1.00 70.69 95 GLU A C 1
ATOM 730 O O . GLU A 1 95 ? 20.276 -3.006 -1.706 1.00 70.69 95 GLU A O 1
ATOM 735 N N . LYS A 1 96 ? 18.138 -3.588 -2.055 1.00 66.94 96 LYS A N 1
ATOM 736 C CA . LYS A 1 96 ? 18.421 -5.013 -2.307 1.00 66.94 96 LYS A CA 1
ATOM 737 C C . LYS A 1 96 ? 19.051 -5.268 -3.676 1.00 66.94 96 LYS A C 1
ATOM 739 O O . LYS A 1 96 ? 19.833 -6.203 -3.824 1.00 66.94 96 LYS A O 1
ATOM 744 N N . LEU A 1 97 ? 18.683 -4.482 -4.687 1.00 63.81 97 LEU A N 1
ATOM 745 C CA . LEU A 1 97 ? 19.047 -4.706 -6.090 1.00 63.81 97 LEU A CA 1
ATOM 746 C C . LEU A 1 97 ? 20.027 -3.653 -6.633 1.00 63.81 97 LEU A C 1
ATOM 748 O O . LEU A 1 97 ? 20.389 -3.710 -7.810 1.00 63.81 97 LEU A O 1
ATOM 752 N N . GLY A 1 98 ? 20.441 -2.694 -5.798 1.00 68.69 98 GLY A N 1
ATOM 753 C CA . GLY A 1 98 ? 21.373 -1.608 -6.125 1.00 68.69 98 GLY A CA 1
ATOM 754 C C . GLY A 1 98 ? 20.773 -0.458 -6.945 1.00 68.69 98 GLY A C 1
ATOM 755 O O . GLY A 1 98 ? 21.416 0.576 -7.104 1.00 68.69 98 GLY A O 1
ATOM 756 N N . SER A 1 99 ? 19.564 -0.625 -7.485 1.00 69.25 99 SER A N 1
ATOM 757 C CA . SER A 1 99 ? 18.796 0.394 -8.215 1.00 69.25 99 SER A CA 1
ATOM 758 C C . SER A 1 99 ? 17.332 -0.032 -8.325 1.00 69.25 99 SER A C 1
ATOM 760 O O . SER A 1 99 ? 17.015 -1.211 -8.142 1.00 69.25 99 SER A O 1
ATOM 762 N N . GLU A 1 100 ? 16.442 0.913 -8.628 1.00 77.75 100 GLU A N 1
ATOM 763 C CA . GLU A 1 100 ? 15.042 0.594 -8.896 1.00 77.75 100 GLU A CA 1
ATOM 764 C C . GLU A 1 100 ? 14.923 -0.249 -10.175 1.00 77.75 100 GLU A C 1
ATOM 766 O O . GLU A 1 100 ? 15.552 0.034 -11.198 1.00 77.75 100 GLU A O 1
ATOM 771 N N . LYS A 1 101 ? 14.103 -1.299 -10.128 1.00 79.94 101 LYS A N 1
ATOM 772 C CA . LYS A 1 101 ? 13.912 -2.215 -11.254 1.00 79.94 101 LYS A CA 1
ATOM 773 C C . LYS A 1 101 ? 12.450 -2.263 -11.656 1.00 79.94 101 LYS A C 1
ATOM 775 O O . LYS A 1 101 ? 11.557 -2.223 -10.817 1.00 79.94 101 LYS A O 1
ATOM 780 N N . LYS A 1 102 ? 12.198 -2.396 -12.957 1.00 82.75 102 LYS A N 1
ATOM 781 C CA . LYS A 1 102 ? 10.854 -2.568 -13.505 1.00 82.75 102 LYS A CA 1
ATOM 782 C C . LYS A 1 102 ? 10.278 -3.911 -13.012 1.00 82.75 102 LYS A C 1
ATOM 784 O O . LYS A 1 102 ? 10.859 -4.947 -13.343 1.00 82.75 102 LYS A O 1
ATOM 789 N N . PRO A 1 103 ? 9.169 -3.921 -12.250 1.00 86.94 103 PRO A N 1
ATOM 790 C CA . PRO A 1 103 ? 8.508 -5.157 -11.836 1.00 86.94 103 PRO A CA 1
ATOM 791 C C . PRO A 1 103 ? 7.855 -5.883 -13.011 1.00 86.94 103 PRO A C 1
ATOM 793 O O . PRO A 1 103 ? 7.628 -5.296 -14.076 1.00 86.94 103 PRO A O 1
ATOM 796 N N . LEU A 1 104 ? 7.535 -7.162 -12.805 1.00 89.75 104 LEU A N 1
ATOM 797 C CA . LEU A 1 104 ? 6.751 -7.928 -13.767 1.00 89.75 104 LEU A CA 1
ATOM 798 C C . LEU A 1 104 ? 5.332 -7.349 -13.840 1.00 89.75 104 LEU A C 1
ATOM 800 O O . LEU A 1 104 ? 4.732 -7.005 -12.820 1.00 89.75 104 LEU A O 1
ATOM 804 N N . ASN A 1 105 ? 4.817 -7.212 -15.063 1.00 90.44 105 ASN A N 1
ATOM 805 C CA . ASN A 1 105 ? 3.439 -6.793 -15.299 1.00 90.44 105 ASN A CA 1
ATOM 806 C C . ASN A 1 105 ? 2.516 -8.006 -15.106 1.00 90.44 105 ASN A C 1
ATOM 808 O O . ASN A 1 105 ? 2.629 -8.934 -15.912 1.00 90.44 105 ASN A O 1
ATOM 812 N N . PRO A 1 106 ? 1.624 -8.011 -14.104 1.00 93.56 106 PRO A N 1
ATOM 813 C CA . PRO A 1 106 ? 0.814 -9.181 -13.815 1.00 93.56 106 PRO A CA 1
ATOM 814 C C . PRO A 1 106 ? -0.184 -9.472 -14.939 1.00 93.56 106 PRO A C 1
ATOM 816 O O . PRO A 1 106 ? -0.692 -8.552 -15.601 1.00 93.56 106 PRO A O 1
ATOM 819 N N . PHE A 1 107 ? -0.497 -10.747 -15.156 1.00 95.44 107 PHE A N 1
ATOM 820 C CA . PHE A 1 107 ? -1.575 -11.135 -16.072 1.00 95.44 107 PHE A CA 1
ATOM 821 C C . PHE A 1 107 ? -2.949 -10.982 -15.397 1.00 95.44 107 PHE A C 1
ATOM 823 O O . PHE A 1 107 ? -3.052 -10.934 -14.175 1.00 95.44 107 PHE A O 1
ATOM 830 N N . LEU A 1 108 ? -4.024 -10.872 -16.184 1.00 97.69 108 LEU A N 1
ATOM 831 C CA . LEU A 1 108 ? -5.382 -10.745 -15.638 1.00 97.69 108 LEU A CA 1
ATOM 832 C C . LEU A 1 108 ? -5.750 -11.969 -14.782 1.00 97.69 108 LEU A C 1
ATOM 834 O O . LEU A 1 108 ? -5.671 -13.095 -15.267 1.00 97.69 108 LEU A O 1
ATOM 838 N N . GLY A 1 109 ? -6.196 -11.736 -13.548 1.00 98.00 109 GLY A N 1
ATOM 839 C CA . GLY A 1 109 ? -6.543 -12.785 -12.587 1.00 98.00 109 GLY A CA 1
ATOM 840 C C . GLY A 1 109 ? -5.343 -13.388 -11.851 1.00 98.00 109 GLY A C 1
ATOM 841 O O . GLY A 1 109 ? -5.504 -14.373 -11.135 1.00 98.00 109 GLY A O 1
ATOM 842 N N . GLU A 1 110 ? -4.137 -12.835 -12.016 1.00 98.56 110 GLU A N 1
ATOM 843 C CA . GLU A 1 110 ? -2.988 -13.223 -11.199 1.00 98.56 110 GLU A CA 1
ATOM 844 C C . GLU A 1 110 ? -3.264 -12.931 -9.719 1.00 98.56 110 GLU A C 1
ATOM 846 O O . GLU A 1 110 ? -3.723 -11.841 -9.374 1.00 98.56 110 GLU A O 1
ATOM 851 N N . LEU A 1 111 ? -2.974 -13.905 -8.852 1.00 98.50 111 LEU A N 1
ATOM 852 C CA . LEU A 1 111 ? -3.226 -13.840 -7.415 1.00 98.50 111 LEU A CA 1
ATOM 853 C C . LEU A 1 111 ? -1.924 -13.915 -6.624 1.00 98.50 111 LEU A C 1
ATOM 855 O O . LEU A 1 111 ? -1.054 -14.738 -6.910 1.00 98.50 111 LEU A O 1
ATOM 859 N N . PHE A 1 112 ? -1.850 -13.124 -5.559 1.00 98.56 112 PHE A N 1
ATOM 860 C CA . PHE A 1 112 ? -0.837 -13.252 -4.523 1.00 98.56 112 PHE A CA 1
ATOM 861 C C . PHE A 1 112 ? -1.505 -13.302 -3.149 1.00 98.56 112 PHE A C 1
ATOM 863 O O . PHE A 1 112 ? -2.184 -12.364 -2.730 1.00 98.56 112 PHE A O 1
ATOM 870 N N . LEU A 1 113 ? -1.326 -14.427 -2.458 1.00 98.44 113 LEU A N 1
ATOM 871 C CA . LEU A 1 113 ? -1.900 -14.686 -1.142 1.00 98.44 113 LEU A CA 1
ATOM 872 C C . LEU A 1 113 ? -0.777 -14.727 -0.111 1.00 98.44 113 LEU A C 1
ATOM 874 O O . LEU A 1 113 ? 0.232 -15.402 -0.315 1.00 98.44 113 LEU A O 1
ATOM 878 N N . GLY A 1 114 ? -0.960 -14.027 1.002 1.00 96.50 114 GLY A N 1
ATOM 879 C CA . GLY A 1 114 ? 0.051 -13.917 2.047 1.00 96.50 114 GLY A CA 1
ATOM 880 C C . GLY A 1 114 ? -0.543 -14.046 3.438 1.00 96.50 114 GLY A C 1
ATOM 881 O O . GLY A 1 114 ? -1.735 -13.833 3.651 1.00 96.50 114 GLY A O 1
ATOM 882 N N . ARG A 1 115 ? 0.307 -14.382 4.406 1.00 97.19 115 ARG A N 1
ATOM 883 C CA . ARG A 1 115 ? -0.025 -14.267 5.824 1.00 97.19 115 ARG A CA 1
ATOM 884 C C . ARG A 1 115 ? 1.212 -13.934 6.642 1.00 97.19 115 ARG A C 1
ATOM 886 O O . ARG A 1 115 ? 2.281 -14.486 6.390 1.00 97.19 115 ARG A O 1
ATOM 893 N N . TRP A 1 116 ? 1.038 -13.090 7.647 1.00 96.62 116 TRP A N 1
ATOM 894 C CA . TRP A 1 116 ? 1.997 -12.884 8.724 1.00 96.62 116 TRP A CA 1
ATOM 895 C C . TRP A 1 116 ? 1.438 -13.554 9.972 1.00 96.62 116 TRP A C 1
ATOM 897 O O . TRP A 1 116 ? 0.308 -13.271 10.372 1.00 96.62 116 TRP A O 1
ATOM 907 N N . GLN A 1 117 ? 2.216 -14.465 10.550 1.00 91.69 117 GLN A N 1
ATOM 908 C CA . GLN A 1 117 ? 1.851 -15.193 11.760 1.00 91.69 117 GLN A CA 1
ATOM 909 C C . GLN A 1 117 ? 2.752 -14.757 12.906 1.00 91.69 117 GLN A C 1
ATOM 911 O O . GLN A 1 117 ? 3.974 -14.739 12.772 1.00 91.69 117 GLN A O 1
ATOM 916 N N . ASP A 1 118 ? 2.120 -14.406 14.016 1.00 86.25 118 ASP A N 1
ATOM 917 C CA . ASP A 1 118 ? 2.763 -14.060 15.272 1.00 86.25 118 ASP A CA 1
ATOM 918 C C . ASP A 1 118 ? 1.952 -14.727 16.388 1.00 86.25 118 ASP A C 1
ATOM 920 O O . ASP A 1 118 ? 0.761 -14.441 16.560 1.00 86.25 118 ASP A O 1
ATOM 924 N N . ASP A 1 119 ? 2.598 -15.650 17.103 1.00 77.81 119 ASP A N 1
ATOM 925 C CA . ASP A 1 119 ? 1.983 -16.460 18.163 1.00 77.81 119 ASP A CA 1
ATOM 926 C C . ASP A 1 119 ? 1.640 -15.642 19.423 1.00 77.81 119 ASP A C 1
ATOM 928 O O . ASP A 1 119 ? 1.045 -16.156 20.372 1.00 77.81 119 ASP A O 1
ATOM 932 N N . GLY A 1 120 ? 2.029 -14.368 19.464 1.00 86.00 120 GLY A N 1
ATOM 933 C CA . GLY A 1 120 ? 1.772 -13.460 20.563 1.00 86.00 120 GLY A CA 1
ATOM 934 C C . GLY A 1 120 ? 0.467 -12.680 20.419 1.00 86.00 120 GLY A C 1
ATOM 935 O O . GLY A 1 120 ? -0.579 -13.140 19.946 1.00 86.00 120 GLY A O 1
ATOM 936 N N . ASP A 1 121 ? 0.507 -11.437 20.888 1.00 90.75 121 ASP A N 1
ATOM 937 C CA . ASP A 1 121 ? -0.672 -10.585 20.902 1.00 90.75 121 ASP A CA 1
ATOM 938 C C . ASP A 1 121 ? -1.105 -10.173 19.485 1.00 90.75 121 ASP A C 1
ATOM 940 O O . ASP A 1 121 ? -2.292 -9.982 19.251 1.00 90.75 121 ASP A O 1
ATOM 944 N N . VAL A 1 122 ? -0.202 -10.130 18.505 1.00 94.62 122 VAL A N 1
ATOM 945 C CA . VAL A 1 122 ? -0.506 -9.626 17.156 1.00 94.62 122 VAL A CA 1
ATOM 946 C C . VAL A 1 122 ? -1.502 -10.511 16.393 1.00 94.62 122 VAL A C 1
ATOM 948 O O . VAL A 1 122 ? -2.416 -9.983 15.757 1.00 94.62 122 VAL A O 1
ATOM 951 N N . GLY A 1 123 ? -1.396 -11.838 16.518 1.00 94.19 123 GLY A N 1
ATOM 952 C CA . GLY A 1 123 ? -2.250 -12.782 15.797 1.00 94.19 123 GLY A CA 1
ATOM 953 C C . GLY A 1 123 ? -1.968 -12.838 14.291 1.00 94.19 123 GLY A C 1
ATOM 954 O O . GLY A 1 123 ? -1.014 -12.248 13.786 1.00 94.19 123 GLY A O 1
ATOM 955 N N . GLU A 1 124 ? -2.809 -13.571 13.561 1.00 96.88 124 GLU A N 1
ATOM 956 C CA . GLU A 1 124 ? -2.656 -13.747 12.115 1.00 96.88 124 GLU A CA 1
ATOM 957 C C . GLU A 1 124 ? -3.180 -12.531 11.338 1.00 96.88 124 GLU A C 1
ATOM 959 O O . GLU A 1 124 ? -4.299 -12.069 11.556 1.00 96.88 124 GLU A O 1
ATOM 964 N N . THR A 1 125 ? -2.373 -12.047 10.392 1.00 98.19 125 THR A N 1
ATOM 965 C CA . THR A 1 125 ? -2.777 -11.050 9.392 1.00 98.19 125 THR A CA 1
ATOM 966 C C . THR A 1 125 ? -2.712 -11.692 8.011 1.00 98.19 125 THR A C 1
ATOM 968 O O . THR A 1 125 ? -1.657 -12.197 7.634 1.00 98.19 125 THR A O 1
ATOM 971 N N . ARG A 1 126 ? -3.810 -11.697 7.254 1.00 98.38 126 ARG A N 1
ATOM 972 C CA . ARG A 1 126 ? -3.917 -12.327 5.924 1.00 98.38 126 ARG A CA 1
ATOM 973 C C . ARG A 1 126 ? -3.945 -11.273 4.827 1.00 98.38 126 ARG A C 1
ATOM 975 O O . ARG A 1 126 ? -4.498 -10.205 5.040 1.00 98.38 126 ARG A O 1
ATOM 982 N N . LEU A 1 127 ? -3.395 -11.592 3.660 1.00 98.69 127 LEU A N 1
ATOM 983 C CA . LEU A 1 127 ? -3.414 -10.784 2.442 1.00 98.69 127 LEU A CA 1
ATOM 984 C C . LEU A 1 127 ? -4.039 -11.590 1.303 1.00 98.69 127 LEU A C 1
ATOM 986 O O . LEU A 1 127 ? -3.641 -12.728 1.049 1.00 98.69 127 LEU A O 1
ATOM 990 N N . VAL A 1 128 ? -4.928 -10.938 0.563 1.00 98.75 128 VAL A N 1
ATOM 991 C CA . VAL A 1 128 ? -5.360 -11.329 -0.777 1.00 98.75 128 VAL A CA 1
ATOM 992 C C . VAL A 1 128 ? -5.039 -10.172 -1.712 1.00 98.75 128 VAL A C 1
ATOM 994 O O . VAL A 1 128 ? -5.485 -9.052 -1.474 1.00 98.75 128 VAL A O 1
ATOM 997 N N . SER A 1 129 ? -4.275 -10.422 -2.769 1.00 98.81 129 SER A N 1
ATOM 998 C CA . SER A 1 129 ? -4.044 -9.466 -3.849 1.00 98.81 129 SER A CA 1
ATOM 999 C C . SER A 1 129 ? -4.359 -10.101 -5.192 1.00 98.81 129 SER A C 1
ATOM 1001 O O . SER A 1 129 ? -4.007 -11.255 -5.424 1.00 98.81 129 SER A O 1
ATOM 1003 N N . GLU A 1 130 ? -5.007 -9.340 -6.068 1.00 98.75 130 GLU A N 1
ATOM 1004 C CA . GLU A 1 130 ? -5.440 -9.802 -7.380 1.00 98.75 130 GLU A CA 1
ATOM 1005 C C . GLU A 1 130 ? -5.199 -8.736 -8.447 1.00 98.75 130 GLU A C 1
ATOM 1007 O O . GLU A 1 130 ? -5.502 -7.553 -8.258 1.00 98.75 130 GLU A O 1
ATOM 1012 N N . GLN A 1 131 ? -4.718 -9.161 -9.611 1.00 98.44 131 GLN A N 1
ATOM 1013 C CA . GLN A 1 131 ? -4.730 -8.336 -10.808 1.00 98.44 131 GLN A CA 1
ATOM 1014 C C . GLN A 1 131 ? -6.125 -8.338 -11.448 1.00 98.44 131 GLN A C 1
ATOM 1016 O O . GLN A 1 131 ? -6.441 -9.173 -12.294 1.00 98.44 131 GLN A O 1
ATOM 1021 N N . VAL A 1 132 ? -6.951 -7.360 -11.085 1.00 98.38 132 VAL A N 1
ATOM 1022 C CA . VAL A 1 132 ? -8.354 -7.258 -11.529 1.00 98.38 132 VAL A CA 1
ATOM 1023 C C . VAL A 1 132 ? -8.525 -6.635 -12.920 1.00 98.38 132 VAL A C 1
ATOM 1025 O O . VAL A 1 132 ? -9.606 -6.686 -13.499 1.00 98.38 132 VAL A O 1
ATOM 1028 N N . SER A 1 133 ? -7.472 -6.029 -13.478 1.00 97.00 133 SER A N 1
ATOM 1029 C CA . SER A 1 133 ? -7.463 -5.523 -14.857 1.00 97.00 133 SER A CA 1
ATOM 1030 C C . SER A 1 133 ? -6.048 -5.511 -15.435 1.00 97.00 133 SER A C 1
ATOM 1032 O O . SER A 1 133 ? -5.080 -5.262 -14.718 1.00 97.00 133 SER A O 1
ATOM 1034 N N . HIS A 1 134 ? -5.912 -5.750 -16.743 1.00 91.62 134 HIS A N 1
ATOM 1035 C CA . HIS A 1 134 ? -4.622 -5.728 -17.451 1.00 91.62 134 HIS A CA 1
ATOM 1036 C C . HIS A 1 134 ? -4.464 -4.520 -18.397 1.00 91.62 134 HIS A C 1
ATOM 1038 O O . HIS A 1 134 ? -3.357 -4.016 -18.568 1.00 91.62 134 HIS A O 1
ATOM 1044 N N . HIS A 1 135 ? -5.564 -4.000 -18.956 1.00 89.50 135 HIS A N 1
ATOM 1045 C CA . HIS A 1 135 ? -5.573 -2.830 -19.842 1.00 89.50 135 HIS A CA 1
ATOM 1046 C C . HIS A 1 135 ? -6.733 -1.879 -19.482 1.00 89.50 135 HIS A C 1
ATOM 1048 O O . HIS A 1 135 ? -7.832 -2.041 -20.013 1.00 89.50 135 HIS A O 1
ATOM 1054 N N . PRO A 1 136 ? -6.513 -0.889 -18.592 1.00 90.25 136 PRO A N 1
ATOM 1055 C CA . PRO A 1 136 ? -5.243 -0.566 -17.926 1.00 90.25 136 PRO A CA 1
ATOM 1056 C C . PRO A 1 136 ? -4.900 -1.547 -16.783 1.00 90.25 136 PRO A C 1
ATOM 1058 O O . PRO A 1 136 ? -5.808 -2.194 -16.256 1.00 90.25 136 PRO A O 1
ATOM 1061 N N . PRO A 1 137 ? -3.625 -1.664 -16.364 1.00 92.31 137 PRO A N 1
ATOM 1062 C CA . PRO A 1 137 ? -3.242 -2.500 -15.227 1.00 92.31 137 PRO A CA 1
ATOM 1063 C C . PRO A 1 137 ? -3.838 -1.984 -13.910 1.00 92.31 137 PRO A C 1
ATOM 1065 O O . PRO A 1 137 ? -3.634 -0.822 -13.550 1.00 92.31 137 PRO A O 1
ATOM 1068 N N . VAL A 1 138 ? -4.538 -2.854 -13.179 1.00 96.94 138 VAL A N 1
ATOM 1069 C CA . VAL A 1 138 ? -5.098 -2.567 -11.852 1.00 96.94 138 VAL A CA 1
ATOM 1070 C C . VAL A 1 138 ? -4.895 -3.769 -10.937 1.00 96.94 138 VAL A C 1
ATOM 1072 O O . VAL A 1 138 ? -5.295 -4.883 -11.278 1.00 96.94 138 VAL A O 1
ATOM 1075 N N . THR A 1 139 ? -4.331 -3.518 -9.760 1.00 98.38 139 THR A N 1
ATOM 1076 C CA . THR A 1 139 ? -4.172 -4.501 -8.686 1.00 98.38 139 THR A CA 1
ATOM 1077 C C . THR A 1 139 ? -5.078 -4.116 -7.524 1.00 98.38 139 THR A C 1
ATOM 1079 O O . THR A 1 139 ? -4.928 -3.026 -6.972 1.00 98.38 139 THR A O 1
ATOM 1082 N N . ALA A 1 140 ? -6.004 -4.990 -7.143 1.00 98.75 140 ALA A N 1
ATOM 1083 C CA . ALA A 1 140 ? -6.805 -4.848 -5.931 1.00 98.75 140 ALA A CA 1
ATOM 1084 C C . ALA A 1 140 ? -6.217 -5.699 -4.800 1.00 98.75 140 ALA A C 1
ATOM 1086 O O . ALA A 1 140 ? -5.488 -6.667 -5.041 1.00 98.75 140 ALA A O 1
ATOM 1087 N N . TYR A 1 141 ? -6.506 -5.322 -3.558 1.00 98.81 141 TYR A N 1
ATOM 1088 C CA . TYR A 1 141 ? -6.034 -6.051 -2.390 1.00 98.81 141 TYR A CA 1
ATOM 1089 C C . TYR A 1 141 ? -6.947 -5.875 -1.179 1.00 98.81 141 TYR A C 1
ATOM 1091 O O . TYR A 1 141 ? -7.610 -4.848 -1.014 1.00 98.81 141 TYR A O 1
ATOM 1099 N N . ALA A 1 142 ? -6.920 -6.882 -0.312 1.00 98.81 142 ALA A N 1
ATOM 1100 C CA . ALA A 1 142 ? -7.504 -6.877 1.017 1.00 98.81 142 ALA A CA 1
ATOM 1101 C C . ALA A 1 142 ? -6.508 -7.491 2.010 1.00 98.81 142 ALA A C 1
ATOM 1103 O O . ALA A 1 142 ? -5.915 -8.535 1.737 1.00 98.81 142 ALA A O 1
ATOM 1104 N N . ILE A 1 143 ? -6.323 -6.839 3.154 1.00 98.75 143 ILE A N 1
ATOM 1105 C CA . ILE A 1 143 ? -5.520 -7.316 4.279 1.00 98.75 143 ILE A CA 1
ATOM 1106 C C . ILE A 1 143 ? -6.393 -7.300 5.525 1.00 98.75 143 ILE A C 1
ATOM 1108 O O . ILE A 1 143 ? -7.051 -6.301 5.801 1.00 98.75 143 ILE A O 1
ATOM 1112 N N . GLU A 1 144 ? -6.394 -8.382 6.289 1.00 98.31 144 GLU A N 1
ATOM 1113 C CA . GLU A 1 144 ? -7.276 -8.530 7.443 1.00 98.31 144 GLU A CA 1
ATOM 1114 C C . GLU A 1 144 ? -6.552 -9.154 8.632 1.00 98.31 144 GLU A C 1
ATOM 1116 O O . GLU A 1 144 ? -5.802 -10.118 8.485 1.00 98.31 144 GLU A O 1
ATOM 1121 N N . ASN A 1 145 ?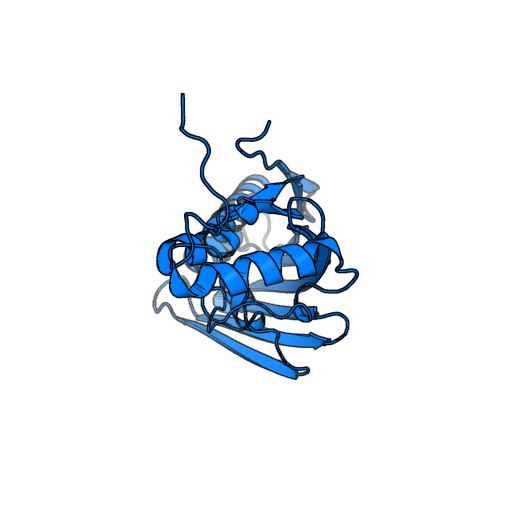 -6.806 -8.603 9.816 1.00 97.69 145 ASN A N 1
ATOM 1122 C CA . ASN A 1 145 ? -6.486 -9.193 11.105 1.00 97.69 145 ASN A CA 1
ATOM 1123 C C . ASN A 1 145 ? -7.792 -9.316 11.901 1.00 97.69 145 ASN A C 1
ATOM 1125 O O . ASN A 1 145 ? -8.264 -8.350 12.504 1.00 97.69 145 ASN A O 1
ATOM 1129 N N . GLU A 1 146 ? -8.374 -10.516 11.885 1.00 94.81 146 GLU A N 1
ATOM 1130 C CA . GLU A 1 146 ? -9.660 -10.805 12.534 1.00 94.81 146 GLU A CA 1
ATOM 1131 C C . GLU A 1 146 ? -9.581 -10.617 14.058 1.00 94.81 146 GLU A C 1
ATOM 1133 O O . GLU A 1 146 ? -10.513 -10.097 14.669 1.00 94.81 146 GLU A O 1
ATOM 1138 N N . LYS A 1 147 ? -8.443 -10.976 14.676 1.00 94.50 147 LYS A N 1
ATOM 1139 C CA . LYS A 1 147 ? -8.237 -10.916 16.135 1.00 94.50 147 LYS A CA 1
ATOM 1140 C C . LYS A 1 147 ? -8.432 -9.506 16.697 1.00 94.50 147 LYS A C 1
ATOM 1142 O O . LYS A 1 147 ? -9.023 -9.360 17.764 1.00 94.50 147 LYS A O 1
ATOM 1147 N N . HIS A 1 148 ? -7.930 -8.487 15.998 1.00 94.94 148 HIS A N 1
ATOM 1148 C CA . HIS A 1 148 ? -8.040 -7.078 16.402 1.00 94.94 148 HIS A CA 1
ATOM 1149 C C . HIS A 1 148 ? -9.080 -6.297 15.591 1.00 94.94 148 HIS A C 1
ATOM 1151 O O . HIS A 1 148 ? -9.168 -5.080 15.734 1.00 94.94 148 HIS A O 1
ATOM 1157 N N . GLY A 1 149 ? -9.858 -6.967 14.733 1.00 94.81 149 GLY A N 1
ATOM 1158 C CA . GLY A 1 149 ? -10.889 -6.331 13.909 1.00 94.81 149 GLY A CA 1
ATOM 1159 C C . GLY A 1 149 ? -10.347 -5.258 12.960 1.00 94.81 149 GLY A C 1
ATOM 1160 O O . GLY A 1 149 ? -11.030 -4.262 12.715 1.00 94.81 149 GLY A O 1
ATOM 1161 N N . VAL A 1 150 ? -9.117 -5.430 12.462 1.00 98.06 150 VAL A N 1
ATOM 1162 C CA . VAL A 1 150 ? -8.443 -4.485 11.558 1.00 98.06 150 VAL A CA 1
ATOM 1163 C C . VAL A 1 150 ? -8.528 -4.992 10.125 1.00 98.06 150 VAL A C 1
ATOM 1165 O O . VAL A 1 150 ? -8.174 -6.134 9.841 1.00 98.06 150 VAL A O 1
ATOM 1168 N N . GLN A 1 151 ? -8.939 -4.123 9.206 1.00 98.44 151 GLN A N 1
ATOM 1169 C CA . GLN A 1 151 ? -9.016 -4.409 7.779 1.00 98.44 151 GLN A CA 1
ATOM 1170 C C . GLN A 1 151 ? -8.392 -3.268 6.976 1.00 98.44 151 GLN A C 1
ATOM 1172 O O . GLN A 1 151 ? -8.587 -2.095 7.278 1.00 98.44 151 GLN A O 1
ATOM 1177 N N . LEU A 1 152 ? -7.688 -3.609 5.910 1.00 98.88 152 LEU A N 1
ATOM 1178 C CA . LEU A 1 152 ? -7.269 -2.696 4.862 1.00 98.88 152 LEU A CA 1
ATOM 1179 C C . LEU A 1 152 ? -7.784 -3.234 3.536 1.00 98.88 152 LEU A C 1
ATOM 1181 O O . LEU A 1 152 ? -7.622 -4.411 3.242 1.00 98.88 152 LEU A O 1
ATOM 1185 N N . GLN A 1 153 ? -8.350 -2.375 2.707 1.00 98.69 153 GLN A N 1
ATOM 1186 C CA . GLN A 1 153 ? -8.677 -2.719 1.329 1.00 98.69 153 GLN A CA 1
ATOM 1187 C C . GLN A 1 153 ? -8.322 -1.568 0.407 1.00 98.69 153 GLN A C 1
ATOM 1189 O O . GLN A 1 153 ? -8.333 -0.409 0.816 1.00 98.69 153 GLN A O 1
ATOM 1194 N N . GLY A 1 154 ? -8.032 -1.863 -0.847 1.00 98.56 154 GLY A N 1
ATOM 1195 C CA . GLY A 1 154 ? -7.746 -0.821 -1.812 1.00 98.56 154 GLY A CA 1
ATOM 1196 C C . GLY A 1 154 ? -7.462 -1.375 -3.188 1.00 98.56 154 GLY A C 1
ATOM 1197 O O . GLY A 1 154 ? -7.524 -2.579 -3.440 1.00 98.56 154 GLY A O 1
ATOM 1198 N N . TYR A 1 155 ? -7.130 -0.463 -4.086 1.00 98.44 155 TYR A N 1
ATOM 1199 C CA . TYR A 1 155 ? -6.589 -0.819 -5.382 1.00 98.44 155 TYR A CA 1
ATOM 1200 C C . TYR A 1 155 ? -5.564 0.215 -5.819 1.00 98.44 155 TYR A C 1
ATOM 1202 O O . TYR A 1 155 ? -5.643 1.388 -5.447 1.00 98.44 155 TYR A O 1
ATOM 1210 N N . ASN A 1 156 ? -4.615 -0.237 -6.628 1.00 96.19 156 ASN A N 1
ATOM 1211 C CA . ASN A 1 156 ? -3.608 0.600 -7.248 1.00 96.19 156 ASN A CA 1
ATOM 1212 C C . ASN A 1 156 ? -3.681 0.420 -8.761 1.00 96.19 156 ASN A C 1
ATOM 1214 O O . ASN A 1 156 ? -3.677 -0.694 -9.287 1.00 96.19 156 ASN A O 1
ATOM 1218 N N . ALA A 1 157 ? -3.704 1.542 -9.454 1.00 93.88 157 ALA A N 1
ATOM 1219 C CA . ALA A 1 157 ? -3.454 1.663 -10.873 1.00 93.88 157 ALA A CA 1
ATOM 1220 C C . ALA A 1 157 ? -2.455 2.802 -11.075 1.00 93.88 157 ALA A C 1
ATOM 1222 O O . ALA A 1 157 ? -2.198 3.604 -10.173 1.00 93.88 157 ALA A O 1
ATOM 1223 N N . GLN A 1 158 ? -1.871 2.896 -12.259 1.00 90.19 158 GLN A N 1
ATOM 1224 C CA . GLN A 1 158 ? -0.865 3.912 -12.535 1.00 90.19 158 GLN A CA 1
ATOM 1225 C C . GLN A 1 158 ? -1.047 4.491 -13.922 1.00 90.19 158 GLN A C 1
ATOM 1227 O O . GLN A 1 158 ? -1.373 3.782 -14.869 1.00 90.19 158 GLN A O 1
ATOM 1232 N N . LYS A 1 159 ? -0.788 5.790 -14.033 1.00 87.38 159 LYS A N 1
ATOM 1233 C CA . LYS A 1 159 ? -0.638 6.474 -15.309 1.00 87.38 159 LYS A CA 1
ATOM 1234 C C . LYS A 1 159 ? 0.748 7.092 -15.358 1.00 87.38 159 LYS A C 1
ATOM 1236 O O . LYS A 1 159 ? 1.069 7.957 -14.541 1.00 87.38 159 LYS A O 1
ATOM 1241 N N . ALA A 1 160 ? 1.556 6.632 -16.304 1.00 85.94 160 ALA A N 1
ATOM 1242 C CA . ALA A 1 160 ? 2.892 7.160 -16.525 1.00 85.94 160 ALA A CA 1
ATOM 1243 C C . ALA A 1 160 ? 2.875 8.267 -17.588 1.00 85.94 160 ALA A C 1
ATOM 1245 O O . ALA A 1 160 ? 2.085 8.230 -18.531 1.00 85.94 160 ALA A O 1
ATOM 1246 N N . SER A 1 161 ? 3.756 9.250 -17.439 1.00 83.88 161 SER A N 1
ATOM 1247 C CA . SER A 1 161 ? 4.060 10.252 -18.460 1.00 83.88 161 SER A CA 1
ATOM 1248 C C . SER A 1 161 ? 5.565 10.474 -18.527 1.00 83.88 161 SER A C 1
ATOM 1250 O O . SER A 1 161 ? 6.233 10.530 -17.493 1.00 83.88 161 SER A O 1
ATOM 1252 N N . PHE A 1 162 ? 6.084 10.611 -19.741 1.00 81.25 162 PHE A N 1
ATOM 1253 C CA . PHE A 1 162 ? 7.509 10.512 -20.030 1.00 81.25 162 PHE A CA 1
ATOM 1254 C C . PHE A 1 162 ? 8.058 11.868 -20.485 1.00 81.25 162 PHE A C 1
ATOM 1256 O O . PHE A 1 162 ? 7.465 12.532 -21.334 1.00 81.25 162 PHE A O 1
ATOM 1263 N N . SER A 1 163 ? 9.176 12.285 -19.897 1.00 75.19 163 SER A N 1
ATOM 1264 C CA . SER A 1 163 ? 9.971 13.448 -20.305 1.00 75.19 163 SER A CA 1
ATOM 1265 C C . SER A 1 163 ? 11.464 13.104 -20.157 1.00 75.19 163 SER A C 1
ATOM 1267 O O . SER A 1 163 ? 11.870 12.002 -20.520 1.00 75.19 163 SER A O 1
ATOM 1269 N N . SER A 1 164 ? 12.295 13.992 -19.597 1.00 69.94 164 SER A N 1
ATOM 1270 C CA . SER A 1 164 ? 13.630 13.624 -19.096 1.00 69.94 164 SER A CA 1
ATOM 1271 C C . SER A 1 164 ? 13.574 12.677 -17.887 1.00 69.94 164 SER A C 1
ATOM 1273 O O . SER A 1 164 ? 14.577 12.045 -17.559 1.00 69.94 164 SER A O 1
ATOM 1275 N N . THR A 1 165 ? 12.413 12.573 -17.234 1.00 78.06 165 THR A N 1
ATOM 1276 C CA . THR A 1 165 ? 12.116 11.655 -16.126 1.00 78.06 165 THR A CA 1
ATOM 1277 C C . THR A 1 165 ? 10.835 10.871 -16.418 1.00 78.06 165 THR A C 1
ATOM 1279 O O . THR A 1 165 ? 10.048 11.233 -17.299 1.00 78.06 165 THR A O 1
ATOM 1282 N N . ILE A 1 166 ? 10.603 9.776 -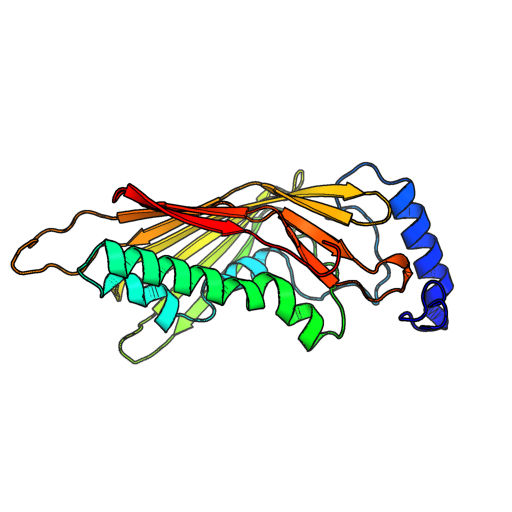15.690 1.00 85.56 166 ILE A N 1
ATOM 1283 C CA . ILE A 1 166 ? 9.316 9.066 -15.745 1.00 85.56 166 ILE A CA 1
ATOM 1284 C C . ILE A 1 166 ? 8.473 9.561 -14.582 1.00 85.56 166 ILE A C 1
ATOM 1286 O O . ILE A 1 166 ? 8.807 9.317 -13.429 1.00 85.56 166 ILE A O 1
ATOM 1290 N N . ASN A 1 167 ? 7.366 10.231 -14.877 1.00 87.62 167 ASN A N 1
ATOM 1291 C CA . ASN A 1 167 ? 6.408 10.667 -13.870 1.00 87.62 167 ASN A CA 1
ATOM 1292 C C . ASN A 1 167 ? 5.305 9.618 -13.762 1.00 87.62 167 ASN A C 1
ATOM 1294 O O . ASN A 1 167 ? 4.729 9.226 -14.775 1.00 87.62 167 ASN A O 1
ATOM 1298 N N . VAL A 1 168 ? 4.996 9.179 -12.547 1.00 89.38 168 VAL A N 1
ATOM 1299 C CA . VAL A 1 168 ? 3.981 8.160 -12.280 1.00 89.38 168 VAL A CA 1
ATOM 1300 C C . VAL A 1 168 ? 2.931 8.751 -11.352 1.00 89.38 168 VAL A C 1
ATOM 1302 O O . VAL A 1 168 ? 3.179 9.037 -10.179 1.00 89.38 168 VAL A O 1
ATOM 1305 N N . LYS A 1 169 ? 1.723 8.920 -11.887 1.00 91.06 169 LYS A N 1
ATOM 1306 C CA . LYS A 1 169 ? 0.544 9.241 -11.093 1.00 91.06 169 LYS A CA 1
ATOM 1307 C C . LYS A 1 169 ? -0.109 7.938 -10.656 1.00 91.06 169 LYS A C 1
ATOM 1309 O O . LYS A 1 169 ? -0.604 7.193 -11.503 1.00 91.06 169 LYS A O 1
ATOM 1314 N N . GLN A 1 170 ? -0.149 7.696 -9.352 1.00 92.50 170 GLN A N 1
ATOM 1315 C CA . GLN A 1 170 ? -0.950 6.607 -8.809 1.00 92.50 170 GLN A CA 1
ATOM 1316 C C . GLN A 1 170 ? -2.439 6.971 -8.846 1.00 92.50 170 GLN A C 1
ATOM 1318 O O . GLN A 1 170 ? -2.836 8.120 -8.628 1.00 92.50 170 GLN A O 1
ATOM 1323 N N . ILE A 1 171 ? -3.259 5.988 -9.198 1.00 94.38 171 ILE A N 1
ATOM 1324 C CA . ILE A 1 171 ? -4.715 6.055 -9.267 1.00 94.38 171 ILE A CA 1
ATOM 1325 C C . ILE A 1 171 ? -5.247 4.993 -8.314 1.00 94.38 171 ILE A C 1
ATOM 1327 O O . ILE A 1 171 ? -4.798 3.852 -8.346 1.00 94.38 171 ILE A O 1
ATOM 1331 N N . GLY A 1 172 ? -6.219 5.372 -7.496 1.00 96.81 172 GLY A N 1
ATOM 1332 C CA . GLY A 1 172 ? -6.780 4.511 -6.467 1.00 96.81 172 GLY A CA 1
ATOM 1333 C C . GLY A 1 172 ? -6.628 5.121 -5.085 1.00 96.81 172 GLY A C 1
ATOM 1334 O O . GLY A 1 172 ? -6.316 6.307 -4.938 1.00 96.81 172 GLY A O 1
ATOM 1335 N N . HIS A 1 173 ? -6.929 4.311 -4.085 1.00 98.44 173 HIS A N 1
ATOM 1336 C CA . HIS A 1 173 ? -6.897 4.675 -2.677 1.00 98.44 173 HIS A CA 1
ATOM 1337 C C . HIS A 1 173 ? -6.842 3.404 -1.830 1.00 98.44 173 HIS A C 1
ATOM 1339 O O . HIS A 1 173 ? -7.143 2.308 -2.313 1.00 98.44 173 HIS A O 1
ATOM 1345 N N . ALA A 1 174 ? -6.496 3.576 -0.559 1.00 98.62 174 ALA A N 1
ATOM 1346 C CA . ALA A 1 174 ? -6.663 2.553 0.458 1.00 98.62 174 ALA A CA 1
ATOM 1347 C C . ALA A 1 174 ? -7.708 3.004 1.485 1.00 98.62 174 ALA A C 1
ATOM 1349 O O . ALA A 1 174 ? -7.847 4.193 1.776 1.00 98.62 174 ALA A O 1
ATOM 1350 N N . ILE A 1 175 ? -8.446 2.046 2.025 1.00 98.81 175 ILE A N 1
ATOM 1351 C CA . ILE A 1 175 ? -9.412 2.214 3.101 1.00 98.81 175 ILE A CA 1
ATOM 1352 C C . ILE A 1 175 ? -8.942 1.326 4.242 1.00 98.81 175 ILE A C 1
ATOM 1354 O O . ILE A 1 175 ? -9.020 0.101 4.149 1.00 98.81 175 ILE A O 1
ATOM 1358 N N . TYR A 1 176 ? -8.436 1.947 5.300 1.00 98.88 176 TYR A N 1
ATOM 1359 C CA . TYR A 1 176 ? -8.089 1.268 6.543 1.00 98.88 176 TYR A CA 1
ATOM 1360 C C . TYR A 1 17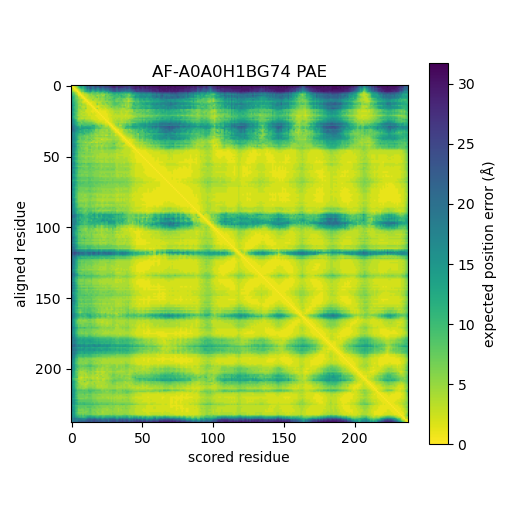6 ? -9.271 1.383 7.504 1.00 98.88 176 TYR A C 1
ATOM 1362 O O . TYR A 1 176 ? -9.855 2.452 7.652 1.00 98.88 176 TYR A O 1
ATOM 1370 N N . SER A 1 177 ? -9.683 0.287 8.119 1.00 98.62 177 SER A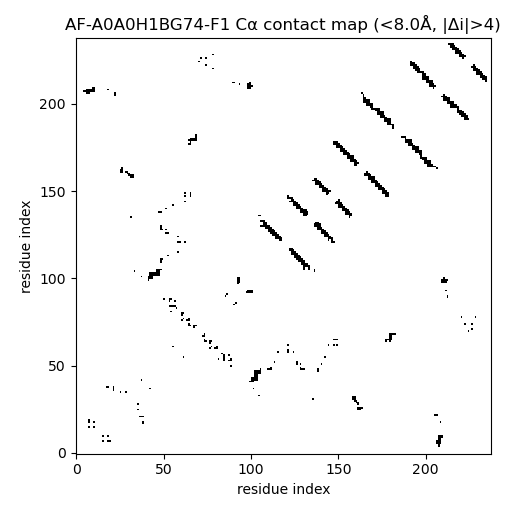 N 1
ATOM 1371 C CA . SER A 1 177 ? -10.845 0.231 8.996 1.00 98.62 177 SER A CA 1
ATOM 1372 C C . SER A 1 177 ? -10.536 -0.582 10.237 1.00 98.62 177 SER A C 1
ATOM 1374 O O . SER A 1 177 ? -9.888 -1.623 10.157 1.00 98.62 177 SER A O 1
ATOM 1376 N N . LEU A 1 178 ? -11.051 -0.138 11.375 1.00 97.94 178 LEU A N 1
ATOM 1377 C CA . LEU A 1 178 ? -10.918 -0.836 12.648 1.00 97.94 178 LEU A CA 1
ATOM 1378 C C . LEU A 1 178 ? -12.163 -0.637 13.503 1.00 97.94 178 LEU A C 1
ATOM 1380 O O . LEU A 1 178 ? -12.951 0.274 13.257 1.00 97.94 178 LEU A O 1
ATOM 1384 N N . THR A 1 179 ? -12.319 -1.466 14.526 1.00 94.44 179 THR A N 1
ATOM 1385 C CA . THR A 1 179 ? -13.244 -1.190 15.631 1.00 94.44 179 THR A CA 1
ATOM 1386 C C . THR A 1 179 ? -12.401 -1.042 16.896 1.00 94.44 179 THR A C 1
ATOM 1388 O O . THR A 1 179 ? -11.714 -2.000 17.250 1.00 94.44 179 THR A O 1
ATOM 1391 N N . PRO A 1 180 ? -12.373 0.137 17.546 1.00 91.38 180 PRO A N 1
ATOM 1392 C CA . PRO A 1 180 ? -11.626 0.318 18.789 1.00 91.38 180 PRO A CA 1
ATOM 1393 C C . PRO A 1 180 ? -12.110 -0.647 19.876 1.00 91.38 180 PRO A C 1
ATOM 1395 O O . PRO A 1 180 ? -13.246 -1.119 19.840 1.00 91.38 180 PRO A O 1
ATOM 1398 N N . GLN A 1 181 ? -11.275 -0.917 20.877 1.00 89.44 181 GLN A N 1
ATOM 1399 C CA . GLN A 1 181 ? -11.729 -1.693 22.030 1.00 89.44 181 GLN A CA 1
ATOM 1400 C C . GLN A 1 181 ? -12.776 -0.917 22.852 1.00 89.44 181 GLN A C 1
ATOM 1402 O O . GLN A 1 181 ? -12.633 0.298 23.025 1.00 89.44 181 GLN A O 1
ATOM 1407 N N . PRO A 1 182 ? -13.811 -1.595 23.387 1.00 90.25 182 PRO A N 1
ATOM 1408 C CA . PRO A 1 182 ? -14.762 -0.977 24.301 1.00 90.25 182 PRO A CA 1
ATOM 1409 C C . PRO A 1 182 ? -14.073 -0.361 25.521 1.00 90.25 182 PRO A C 1
ATOM 1411 O O . PRO A 1 182 ? -13.163 -0.954 26.103 1.00 90.25 182 PRO A O 1
ATOM 1414 N N . THR A 1 183 ? -14.550 0.804 25.948 1.00 90.12 183 THR A N 1
ATOM 1415 C CA . THR A 1 183 ? -14.132 1.462 27.192 1.00 90.12 183 THR A CA 1
ATOM 1416 C C . THR A 1 183 ? -15.324 1.640 28.128 1.00 90.12 183 THR A C 1
ATOM 1418 O O . THR A 1 183 ? -16.471 1.427 27.737 1.00 90.12 183 THR A O 1
ATOM 1421 N N . ALA A 1 184 ? -15.069 2.046 29.376 1.00 91.06 184 ALA A N 1
ATOM 1422 C CA . ALA A 1 184 ? -16.142 2.377 30.316 1.00 91.06 184 ALA A CA 1
ATOM 1423 C C . ALA A 1 184 ? -17.048 3.509 29.790 1.00 91.06 184 ALA A C 1
ATOM 1425 O O . ALA A 1 184 ? -18.260 3.458 29.978 1.00 91.06 184 ALA A O 1
ATOM 1426 N N . ASP A 1 185 ? -16.461 4.483 29.088 1.00 89.31 185 ASP A N 1
ATOM 1427 C CA . ASP A 1 185 ? -17.171 5.642 28.535 1.00 89.31 185 ASP A CA 1
ATOM 1428 C C . ASP A 1 185 ? -17.782 5.366 27.149 1.00 89.31 185 ASP A C 1
ATOM 1430 O O . ASP A 1 185 ? -18.706 6.059 26.727 1.00 89.31 185 ASP A O 1
ATOM 1434 N N . ASN A 1 186 ? -17.287 4.348 26.436 1.00 88.12 186 ASN A N 1
ATOM 1435 C CA . ASN A 1 186 ? -17.795 3.914 25.138 1.00 88.12 186 ASN A CA 1
ATOM 1436 C C . ASN A 1 186 ? -17.840 2.373 25.056 1.00 88.12 186 ASN A C 1
ATOM 1438 O O . ASN A 1 186 ? -16.918 1.746 24.524 1.00 88.12 186 ASN A O 1
ATOM 1442 N N . PRO A 1 187 ? -18.903 1.740 25.581 1.00 89.69 187 PRO A N 1
ATOM 1443 C CA . PRO A 1 187 ? -19.007 0.282 25.663 1.00 89.69 187 PRO A CA 1
ATOM 1444 C C . PRO A 1 187 ? -19.331 -0.391 24.319 1.00 89.69 187 PRO A C 1
ATOM 1446 O O . PRO A 1 187 ? -19.323 -1.617 24.224 1.00 89.69 187 PRO A O 1
ATOM 1449 N N . SER A 1 188 ? -19.667 0.373 23.279 1.00 90.31 188 SER A N 1
ATOM 1450 C CA . SER A 1 188 ? -20.015 -0.148 21.952 1.00 90.31 188 SER A CA 1
ATOM 1451 C C . SER A 1 188 ? -19.473 0.788 20.872 1.00 90.31 188 SER A C 1
ATOM 1453 O O . SER A 1 188 ? -20.247 1.497 20.229 1.00 90.31 188 SER A O 1
ATOM 1455 N N . PRO A 1 189 ? -18.139 0.837 20.707 1.00 90.06 189 PRO A N 1
ATOM 1456 C CA . PRO A 1 189 ? -17.515 1.734 19.754 1.00 90.06 189 PRO A CA 1
ATOM 1457 C C . PRO A 1 189 ? -17.904 1.358 18.324 1.00 90.06 189 PRO A C 1
ATOM 1459 O O . PRO A 1 189 ? -17.940 0.185 17.949 1.00 90.06 189 PRO A O 1
ATOM 1462 N N . GLU A 1 190 ? -18.190 2.376 17.519 1.00 91.56 190 GLU A N 1
ATOM 1463 C CA . GLU A 1 190 ? -18.478 2.203 16.102 1.00 91.56 190 GLU A CA 1
ATOM 1464 C C . G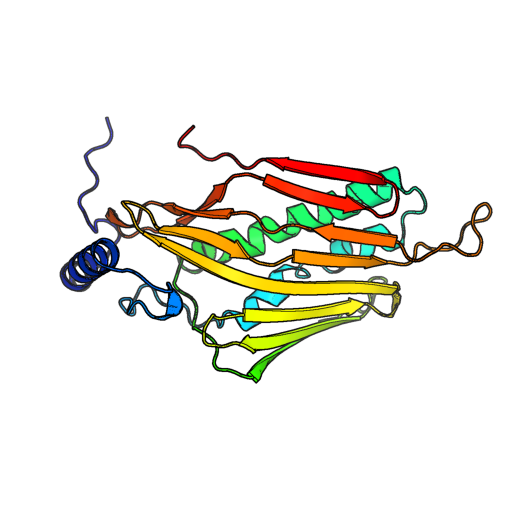LU A 1 190 ? -17.204 1.904 15.304 1.00 91.56 190 GLU A C 1
ATOM 1466 O O . GLU A 1 190 ? -16.080 2.208 15.716 1.00 91.56 190 GLU A O 1
ATOM 1471 N N . ARG A 1 191 ? -17.394 1.321 14.118 1.00 95.75 191 ARG A N 1
ATOM 1472 C CA . ARG A 1 191 ? -16.308 1.070 13.175 1.00 95.75 191 ARG A CA 1
ATOM 1473 C C . ARG A 1 191 ? -15.761 2.394 12.641 1.00 95.75 191 ARG A C 1
ATOM 1475 O O . ARG A 1 191 ? -16.486 3.173 12.029 1.00 95.75 191 ARG A O 1
ATOM 1482 N N . GLU A 1 192 ? -14.464 2.611 12.808 1.00 97.25 192 GLU A N 1
ATOM 1483 C CA . GLU A 1 192 ? -13.753 3.783 12.304 1.00 97.25 192 GLU A CA 1
ATOM 1484 C C . GLU A 1 192 ? -13.077 3.471 10.966 1.00 97.25 192 GLU A C 1
ATOM 1486 O O . GLU A 1 192 ? -12.557 2.372 10.762 1.00 97.25 192 GLU A O 1
ATOM 1491 N N . THR A 1 193 ? -13.089 4.438 10.046 1.00 98.50 193 THR A N 1
ATOM 1492 C CA . THR A 1 193 ? -12.540 4.291 8.692 1.00 98.50 193 THR A CA 1
ATOM 1493 C C . THR A 1 193 ? -11.601 5.442 8.345 1.00 98.50 193 THR A C 1
ATOM 1495 O O . THR A 1 193 ? -11.894 6.596 8.636 1.00 98.50 193 THR A O 1
ATOM 1498 N N . TYR A 1 194 ? -10.504 5.124 7.663 1.00 98.81 194 TYR A N 1
ATOM 1499 C CA . TYR A 1 194 ? -9.483 6.051 7.194 1.00 98.81 194 TYR A CA 1
ATOM 1500 C C . TYR A 1 194 ? -9.315 5.903 5.680 1.00 98.81 194 TYR A C 1
ATOM 1502 O O . TYR A 1 194 ? -8.889 4.850 5.199 1.00 98.81 194 TYR A O 1
ATOM 1510 N N . LEU A 1 195 ? -9.634 6.958 4.928 1.00 98.81 195 LEU A N 1
ATOM 1511 C CA . LEU A 1 195 ? -9.387 7.035 3.488 1.00 98.81 195 LEU A CA 1
ATOM 1512 C C . LEU A 1 195 ? -7.982 7.583 3.238 1.00 98.81 195 LEU A C 1
ATOM 1514 O O . LEU A 1 195 ? -7.662 8.686 3.680 1.00 98.81 195 LEU A O 1
ATOM 1518 N N . ILE A 1 196 ? -7.171 6.831 2.500 1.00 98.69 196 ILE A N 1
ATOM 1519 C CA . ILE A 1 196 ? -5.765 7.132 2.230 1.00 98.69 196 ILE A CA 1
ATOM 1520 C C . ILE A 1 196 ? -5.575 7.303 0.726 1.00 98.69 196 ILE A C 1
ATOM 1522 O O . ILE A 1 196 ? -5.806 6.377 -0.054 1.00 98.69 196 ILE A O 1
ATOM 1526 N N . THR A 1 197 ? -5.130 8.484 0.305 1.00 98.12 197 THR A N 1
ATOM 1527 C CA . THR A 1 197 ? -4.744 8.723 -1.091 1.00 98.12 197 THR A CA 1
ATOM 1528 C C . THR A 1 197 ? -3.332 8.215 -1.354 1.00 98.12 197 THR A C 1
ATOM 1530 O O . THR A 1 197 ? -2.476 8.272 -0.478 1.00 98.12 197 THR A O 1
ATOM 1533 N N . LEU A 1 198 ? -3.047 7.800 -2.581 1.00 95.38 198 LEU A N 1
ATOM 1534 C CA . LEU A 1 198 ? -1.718 7.326 -2.957 1.00 95.38 198 LEU A CA 1
ATOM 1535 C C . LEU A 1 198 ? -0.822 8.487 -3.427 1.00 95.38 198 LEU A C 1
ATOM 1537 O O . LEU A 1 198 ? -1.309 9.366 -4.151 1.00 95.38 198 LEU A O 1
ATOM 1541 N N . PRO A 1 199 ? 0.473 8.513 -3.061 1.00 93.38 199 PRO A N 1
ATOM 1542 C CA . PRO A 1 199 ? 1.371 9.567 -3.503 1.00 93.38 199 PRO A CA 1
ATOM 1543 C C . PRO A 1 199 ? 1.646 9.458 -5.005 1.00 93.38 199 PRO A C 1
ATOM 1545 O O . PRO A 1 199 ? 1.612 8.384 -5.609 1.00 93.38 199 PRO A O 1
ATOM 1548 N N . SER A 1 200 ? 1.956 10.594 -5.622 1.00 90.12 200 SER A N 1
ATOM 1549 C CA . SER A 1 200 ? 2.586 10.593 -6.943 1.00 90.12 200 SER A CA 1
ATOM 1550 C C . SER A 1 200 ? 4.096 10.446 -6.779 1.00 90.12 200 SER A C 1
ATOM 1552 O O . SER A 1 200 ? 4.655 10.781 -5.734 1.00 90.12 200 SER A O 1
ATOM 1554 N N . LEU A 1 201 ? 4.759 9.924 -7.804 1.00 91.31 201 LEU A N 1
ATOM 1555 C CA . LEU A 1 201 ? 6.202 9.730 -7.783 1.00 91.31 201 LEU A CA 1
ATOM 1556 C C . LEU A 1 201 ? 6.816 10.038 -9.139 1.00 91.31 201 LEU A C 1
ATOM 1558 O O . LEU A 1 201 ? 6.126 10.138 -10.156 1.00 91.31 201 LEU A O 1
ATOM 1562 N N . HIS A 1 202 ? 8.129 10.174 -9.150 1.00 88.75 202 HIS A N 1
ATOM 1563 C CA . HIS A 1 202 ? 8.911 10.245 -10.368 1.00 88.75 202 HIS A CA 1
ATOM 1564 C C . HIS A 1 202 ? 10.167 9.387 -10.235 1.00 88.75 202 HIS A C 1
ATOM 1566 O O . HIS A 1 202 ? 10.647 9.132 -9.131 1.00 88.75 202 HIS A O 1
ATOM 1572 N N . ILE A 1 203 ? 10.645 8.883 -11.370 1.00 86.50 203 ILE A N 1
ATOM 1573 C CA . ILE A 1 203 ? 11.857 8.076 -11.463 1.00 86.50 203 ILE A CA 1
ATOM 1574 C C . ILE A 1 203 ? 12.964 8.971 -11.998 1.00 86.50 203 ILE A C 1
ATOM 1576 O O . ILE A 1 203 ? 12.920 9.422 -13.149 1.00 86.50 203 ILE A O 1
ATOM 1580 N N . GLU A 1 204 ? 13.945 9.207 -11.141 1.00 84.75 204 GLU A N 1
ATOM 1581 C CA . GLU A 1 204 ? 15.092 10.066 -11.397 1.00 84.75 204 GLU A CA 1
ATOM 1582 C C . GLU A 1 204 ? 16.289 9.284 -11.935 1.00 84.75 204 GLU A C 1
ATOM 1584 O O . GLU A 1 204 ? 16.337 8.057 -11.884 1.00 84.75 204 GLU A O 1
ATOM 1589 N N . SER A 1 205 ? 17.292 10.005 -12.446 1.00 80.50 205 SER A N 1
ATOM 1590 C CA . SER A 1 205 ? 18.600 9.438 -12.834 1.00 80.50 205 SER A CA 1
ATOM 1591 C C . SER A 1 205 ? 18.573 8.315 -13.886 1.00 80.50 205 SER A C 1
ATOM 1593 O O . SER A 1 205 ? 19.534 7.550 -14.016 1.00 80.50 205 SER A O 1
ATOM 1595 N N . LEU A 1 206 ? 17.523 8.262 -14.713 1.00 79.94 206 LEU A N 1
ATOM 1596 C CA . LEU A 1 206 ? 17.428 7.336 -15.848 1.00 79.94 206 LEU A CA 1
ATOM 1597 C C . LEU A 1 206 ? 18.578 7.530 -16.846 1.00 79.94 206 LEU A C 1
ATOM 1599 O O . LEU A 1 206 ? 19.191 6.564 -17.281 1.00 79.94 206 LEU A O 1
ATOM 1603 N N . ILE A 1 207 ? 18.963 8.768 -17.157 1.00 79.62 207 ILE A N 1
ATOM 1604 C CA . ILE A 1 207 ? 20.052 9.042 -18.116 1.00 79.62 207 ILE A CA 1
ATOM 1605 C C . ILE A 1 207 ? 21.371 8.375 -17.680 1.00 79.62 207 ILE A C 1
ATOM 1607 O O . ILE A 1 207 ? 22.120 7.843 -18.501 1.00 79.62 207 ILE A O 1
ATOM 1611 N N . TYR A 1 208 ? 21.630 8.318 -16.373 1.00 79.81 208 TYR A N 1
ATOM 1612 C CA . TYR A 1 208 ? 22.857 7.748 -15.815 1.00 79.81 208 TYR A CA 1
ATOM 1613 C C . TYR A 1 208 ? 22.790 6.228 -15.612 1.00 79.81 208 TYR A C 1
ATOM 1615 O O . TYR A 1 208 ? 23.820 5.610 -15.353 1.00 79.81 208 TYR A O 1
ATOM 1623 N N . GLY A 1 209 ? 21.610 5.612 -15.749 1.00 75.25 209 GLY A N 1
ATOM 1624 C CA . GLY A 1 209 ? 21.427 4.173 -15.546 1.00 75.25 209 GLY A CA 1
ATOM 1625 C C . GLY A 1 209 ? 21.322 3.732 -14.090 1.00 75.25 209 GLY A C 1
ATOM 1626 O O . GLY A 1 209 ? 21.482 2.550 -13.807 1.00 75.25 209 GLY A O 1
ATOM 1627 N N . THR A 1 210 ? 21.054 4.661 -13.172 1.00 80.75 210 THR A N 1
ATOM 1628 C CA . THR A 1 210 ? 20.859 4.383 -11.740 1.00 80.75 210 THR A CA 1
ATOM 1629 C C . THR A 1 210 ? 19.499 4.921 -11.289 1.00 80.75 210 THR A C 1
ATOM 1631 O O . THR A 1 210 ? 19.455 5.919 -10.564 1.00 80.75 210 THR A O 1
ATOM 1634 N N . PRO A 1 211 ? 18.385 4.340 -11.773 1.00 81.62 211 PRO A N 1
ATOM 1635 C CA . PRO A 1 211 ? 17.052 4.829 -11.452 1.00 81.62 211 PRO A CA 1
ATOM 1636 C C . PRO A 1 211 ? 16.750 4.711 -9.955 1.00 81.62 211 PRO A C 1
ATOM 1638 O O . PRO A 1 211 ? 17.068 3.698 -9.328 1.00 81.62 211 PRO A O 1
ATOM 1641 N N . PHE A 1 212 ? 16.100 5.733 -9.403 1.00 82.44 212 PHE A N 1
ATOM 1642 C CA . PHE A 1 212 ? 15.531 5.707 -8.056 1.00 82.44 212 PHE A CA 1
ATOM 1643 C C . PHE A 1 212 ? 14.189 6.439 -8.021 1.00 82.44 212 PHE A C 1
ATOM 1645 O O . PHE A 1 212 ? 13.915 7.294 -8.865 1.00 82.44 212 PHE A O 1
ATOM 1652 N N . VAL A 1 213 ? 13.350 6.078 -7.051 1.00 88.38 213 VAL A N 1
ATOM 1653 C CA . VAL A 1 213 ? 12.030 6.680 -6.844 1.00 88.38 213 VAL A CA 1
ATOM 1654 C C . VAL A 1 213 ? 12.149 7.903 -5.947 1.00 88.38 213 VAL A C 1
ATOM 1656 O O . VAL A 1 213 ? 12.758 7.840 -4.883 1.00 88.38 213 VAL A O 1
ATOM 1659 N N . GLU A 1 214 ? 11.492 8.987 -6.341 1.00 90.25 214 GLU A N 1
ATOM 1660 C CA . GLU A 1 214 ? 11.268 10.145 -5.485 1.00 90.25 214 GLU A CA 1
ATOM 1661 C C . GLU A 1 214 ? 9.764 10.458 -5.418 1.00 90.25 214 GLU A C 1
ATOM 1663 O O . GLU A 1 214 ? 9.088 10.650 -6.439 1.00 90.25 214 GLU A O 1
ATOM 1668 N N . LEU A 1 215 ? 9.221 10.463 -4.198 1.00 91.94 215 LEU A N 1
ATOM 1669 C CA . LEU A 1 215 ? 7.821 10.803 -3.940 1.00 91.94 215 LEU A CA 1
ATOM 1670 C C . LEU A 1 215 ? 7.608 12.310 -4.085 1.00 91.94 215 LEU A C 1
ATOM 1672 O O . LEU A 1 215 ? 8.477 13.109 -3.747 1.00 91.94 215 LEU A O 1
ATOM 1676 N N . ASN A 1 216 ? 6.431 12.706 -4.560 1.00 88.50 216 ASN A N 1
ATOM 1677 C CA . ASN A 1 216 ? 6.056 14.108 -4.692 1.00 88.50 216 ASN A CA 1
ATOM 1678 C C . ASN A 1 216 ? 4.574 14.336 -4.352 1.00 88.50 216 ASN A C 1
ATOM 1680 O O . ASN A 1 216 ? 3.804 13.403 -4.106 1.00 88.50 216 ASN A O 1
ATOM 1684 N N . ARG A 1 217 ? 4.172 15.613 -4.341 1.00 89.31 217 ARG A N 1
ATOM 1685 C CA . ARG A 1 217 ? 2.838 16.075 -3.925 1.00 89.31 217 ARG A CA 1
ATOM 1686 C C . ARG A 1 217 ? 2.561 15.704 -2.467 1.00 89.31 217 ARG A C 1
ATOM 1688 O O . ARG A 1 217 ? 3.359 16.025 -1.593 1.00 89.31 217 ARG A O 1
ATOM 1695 N N . TYR A 1 218 ? 1.406 15.102 -2.200 1.00 94.69 218 TYR A N 1
ATOM 1696 C CA . TYR A 1 218 ? 0.980 14.772 -0.859 1.00 94.69 218 TYR A CA 1
ATOM 1697 C C . TYR A 1 218 ? 0.161 13.487 -0.817 1.00 94.69 218 TYR A C 1
ATOM 1699 O O . TYR A 1 218 ? -0.502 13.130 -1.792 1.00 94.69 218 TYR A O 1
ATOM 1707 N N . THR A 1 219 ? 0.163 12.859 0.354 1.00 97.69 219 THR A N 1
ATOM 1708 C CA . THR A 1 219 ? -0.838 11.875 0.770 1.00 97.69 219 THR A CA 1
ATOM 1709 C C . THR A 1 219 ? -1.762 12.530 1.789 1.00 97.69 219 THR A C 1
ATOM 1711 O O . THR A 1 219 ? -1.301 13.233 2.687 1.00 97.69 219 THR A O 1
ATOM 1714 N N . GLN A 1 220 ? -3.066 12.310 1.657 1.00 98.12 220 GLN A N 1
ATOM 1715 C CA . GLN A 1 220 ? -4.062 12.627 2.670 1.00 98.12 220 GLN A CA 1
ATOM 1716 C C . GLN A 1 220 ? -4.581 11.345 3.312 1.00 98.12 220 GLN A C 1
ATOM 1718 O O . GLN A 1 220 ? -4.867 10.373 2.614 1.00 98.12 220 GLN A O 1
ATOM 1723 N N . ILE A 1 221 ? -4.719 11.382 4.636 1.00 98.69 221 ILE A N 1
ATOM 1724 C CA . ILE A 1 221 ? -5.392 10.370 5.447 1.00 98.69 221 ILE A CA 1
ATOM 1725 C C . ILE A 1 221 ? -6.564 11.070 6.132 1.00 98.69 221 ILE A C 1
ATOM 1727 O O . ILE A 1 221 ? -6.345 11.956 6.959 1.00 98.69 221 ILE A O 1
ATOM 1731 N N . VAL A 1 222 ? -7.791 10.706 5.768 1.00 98.62 222 VAL A N 1
ATOM 1732 C CA . VAL A 1 222 ? -9.024 11.312 6.294 1.00 98.62 222 VAL A CA 1
ATOM 1733 C C . VAL A 1 222 ? -9.758 10.283 7.141 1.00 98.62 222 VAL A C 1
ATOM 1735 O O . VAL A 1 222 ? -10.180 9.257 6.608 1.00 98.62 222 VAL A O 1
ATOM 1738 N N . SER A 1 223 ? -9.906 10.552 8.439 1.00 98.38 223 SER A N 1
ATOM 1739 C CA . SER A 1 223 ? -10.653 9.691 9.358 1.00 98.38 223 SER A CA 1
ATOM 1740 C C . SER A 1 223 ? -12.141 10.041 9.400 1.00 98.38 223 SER A C 1
ATOM 1742 O O . SER A 1 223 ? -12.517 11.215 9.355 1.00 98.38 223 SER A O 1
ATOM 1744 N N . SER A 1 224 ? -12.993 9.032 9.590 1.00 98.19 224 SER A N 1
ATOM 1745 C CA . SER A 1 224 ? -14.415 9.203 9.904 1.00 98.19 224 SER A CA 1
ATOM 1746 C C . SER A 1 224 ? -14.660 9.912 11.242 1.00 98.19 224 SER A C 1
ATOM 1748 O O . SER A 1 224 ? -15.755 10.420 11.458 1.00 98.19 224 SER A O 1
ATOM 1750 N N . THR A 1 225 ? -13.655 10.000 12.122 1.00 96.19 225 THR A N 1
ATOM 1751 C CA . THR A 1 225 ? -13.712 10.774 13.379 1.00 96.19 225 THR A CA 1
ATOM 1752 C C . THR A 1 225 ? -13.363 12.258 13.204 1.00 96.19 225 THR A C 1
ATOM 1754 O O . THR A 1 225 ? -13.363 13.008 14.175 1.00 96.19 225 THR A O 1
ATOM 1757 N N . GLY A 1 226 ? -13.086 12.709 11.974 1.00 97.06 226 GLY A N 1
ATOM 1758 C CA . GLY A 1 226 ? -12.849 14.119 11.639 1.00 97.06 226 GLY A CA 1
ATOM 1759 C C . GLY A 1 226 ? -11.378 14.547 11.627 1.00 97.06 226 GLY A C 1
ATOM 1760 O O . GLY A 1 226 ? -11.071 15.636 11.143 1.00 97.06 226 GLY A O 1
ATOM 1761 N N . TYR A 1 227 ? -10.454 13.700 12.089 1.00 98.38 227 TYR A N 1
ATOM 1762 C CA . TYR A 1 227 ? -9.017 13.970 12.004 1.00 98.38 227 TYR A CA 1
ATOM 1763 C C . TYR A 1 227 ? -8.491 13.793 10.574 1.00 98.38 227 TYR A C 1
ATOM 1765 O O . TYR A 1 227 ? -8.837 12.837 9.876 1.00 98.38 227 TYR A O 1
ATOM 1773 N N . VAL A 1 228 ? -7.610 14.704 10.152 1.00 98.38 228 VAL A N 1
ATOM 1774 C CA . VAL A 1 228 ? -6.974 14.682 8.829 1.00 98.38 228 VAL A CA 1
ATOM 1775 C C . VAL A 1 228 ? -5.468 14.840 8.979 1.00 98.38 228 VAL A C 1
ATOM 1777 O O . VAL A 1 228 ? -4.999 15.813 9.566 1.00 98.38 228 VAL A O 1
ATOM 1780 N N . ALA A 1 229 ? -4.706 13.920 8.390 1.00 98.31 229 ALA A N 1
ATOM 1781 C CA . ALA A 1 229 ? -3.265 14.064 8.223 1.00 98.31 229 ALA A CA 1
ATOM 1782 C C . ALA A 1 229 ? -2.931 14.340 6.753 1.00 98.31 229 ALA A C 1
ATOM 1784 O O . ALA A 1 229 ? -3.445 13.676 5.850 1.00 98.31 229 ALA A O 1
ATOM 1785 N N . LYS A 1 230 ? -2.043 15.308 6.511 1.00 97.94 230 LYS A N 1
ATOM 1786 C CA . LYS A 1 230 ? -1.487 15.610 5.188 1.00 97.94 230 LYS A CA 1
ATOM 1787 C C . LYS A 1 230 ? 0.027 15.439 5.241 1.00 97.94 230 LYS A C 1
ATOM 1789 O O . LYS A 1 230 ? 0.698 16.132 5.997 1.00 97.94 230 LYS A O 1
ATOM 1794 N N . ILE A 1 231 ? 0.546 14.522 4.435 1.00 97.69 231 ILE A N 1
ATOM 1795 C CA . ILE A 1 231 ? 1.974 14.241 4.308 1.00 97.69 231 ILE A CA 1
ATOM 1796 C C . ILE A 1 231 ? 2.437 14.877 3.006 1.00 97.69 231 ILE A C 1
ATOM 1798 O O . ILE A 1 231 ? 1.995 14.441 1.950 1.00 97.69 231 ILE A O 1
ATOM 1802 N N . GLU A 1 232 ? 3.288 15.898 3.067 1.00 95.69 232 GLU A N 1
ATOM 1803 C CA . GLU A 1 232 ? 3.890 16.526 1.886 1.00 95.69 232 GLU A CA 1
ATOM 1804 C C . GLU A 1 232 ? 5.279 15.936 1.638 1.00 95.69 232 GLU A C 1
ATOM 1806 O O . GLU A 1 232 ? 6.095 15.851 2.556 1.00 95.69 232 GLU A O 1
ATOM 1811 N N . TYR A 1 233 ? 5.535 15.505 0.404 1.00 93.56 233 TYR A N 1
ATOM 1812 C CA . TYR A 1 233 ? 6.807 14.901 0.016 1.00 93.56 233 TYR A CA 1
ATOM 1813 C C . TYR A 1 233 ? 7.653 15.909 -0.753 1.00 93.56 233 TYR A C 1
ATOM 1815 O O . TYR A 1 233 ? 7.184 16.512 -1.722 1.00 93.56 233 TYR A O 1
ATOM 1823 N N . SER A 1 234 ? 8.908 16.046 -0.343 1.00 86.75 234 SER A N 1
ATOM 1824 C CA . SER A 1 234 ? 9.929 16.826 -1.032 1.00 86.75 234 SER A CA 1
ATOM 1825 C C . SER A 1 234 ? 11.183 15.981 -1.223 1.00 86.75 234 SER A C 1
ATOM 1827 O O . SER A 1 234 ? 11.521 15.140 -0.387 1.00 86.75 234 SER A O 1
ATOM 1829 N N . GLY A 1 235 ? 11.877 16.207 -2.333 1.00 79.50 235 GLY A N 1
ATOM 1830 C CA . GLY A 1 235 ? 13.184 15.619 -2.584 1.00 79.50 235 GLY A CA 1
ATOM 1831 C C . GLY A 1 235 ? 14.214 16.663 -2.982 1.00 79.50 235 GLY A C 1
ATOM 1832 O O . GLY A 1 235 ? 13.959 17.865 -2.903 1.00 79.50 235 GLY A O 1
ATOM 1833 N N . LYS A 1 236 ? 15.418 16.213 -3.349 1.00 68.06 236 LYS A N 1
ATOM 1834 C CA . LYS A 1 236 ? 16.618 17.075 -3.420 1.00 68.06 236 LYS A CA 1
ATOM 1835 C C . LYS A 1 236 ? 16.570 18.161 -4.505 1.00 68.06 236 LYS A C 1
ATOM 1837 O O . LYS A 1 236 ? 17.460 19.005 -4.528 1.00 68.06 236 LYS A O 1
ATOM 1842 N N . GLY A 1 237 ? 15.593 18.117 -5.409 1.00 60.66 237 GLY A N 1
ATOM 1843 C CA . GLY A 1 237 ? 15.434 19.064 -6.517 1.00 60.66 237 GLY A CA 1
ATOM 1844 C C . GLY A 1 237 ? 14.642 20.342 -6.206 1.00 60.66 237 GLY A C 1
ATOM 1845 O O . GLY A 1 237 ? 14.321 21.056 -7.154 1.00 60.66 237 GLY A O 1
ATOM 1846 N N . TRP A 1 238 ? 14.314 20.615 -4.936 1.00 42.78 238 TRP A N 1
ATOM 1847 C CA . TRP A 1 238 ? 13.612 21.824 -4.474 1.00 42.78 238 TRP A CA 1
ATOM 1848 C C . TRP A 1 238 ? 14.470 22.662 -3.528 1.00 42.78 238 TRP A C 1
ATOM 1850 O O . TRP A 1 238 ? 15.150 22.064 -2.662 1.00 42.78 238 TRP A O 1
#

Mean predicted aligned error: 6.31 Å

Organism: NCBI:txid2060906

Sequence (238 aa):
MSSPKDEGSGVPASSRGSWSSFLKSIAAFNGDLSSLTAPPFILSSTSLVEYSAYWAEHPAIFIAPAKEPDPEKRALLVLKWFLSTLHQQYCTRSEKLGSEKKPLNPFLGELFLGRWQDDGDVGETRLVSEQVSHHPPVTAYAIENEKHGVQLQGYNAQKASFSSTINVKQIGHAIYSLTPQPTADNPSPERETYLITLPSLHIESLIYGTPFVELNRYTQIVSSTGYVAKIEYSGKGW

Secondary structure (DSSP, 8-state):
-PPPPPTTTTS-GGGHHHHHHHHHHHHT--S-GGGS---GGGEEEEEGGGGGGGGSSSHHHHHGGGG---HHHHHHHHHHHHHHHHHHHHTHHHHHHSS--EEE-PPTT-EEEEE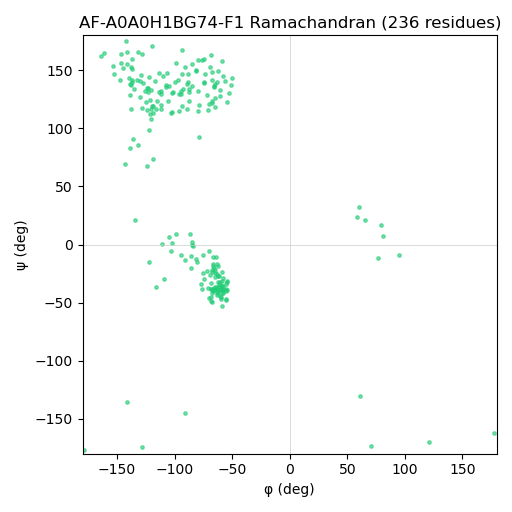E--TTTT--EEEEEEEEEETTEEEEEEEEETTTTEEEEEEEEEEEEESSSEEEEEEEEEEEEE-PPP-SS-SSPPPEEEEEEPPEEEEE-TTTT--EEEEESEEEEEETTS-EEEEE---TT-

pLDDT: mean 88.35, std 11.93, range [32.09, 98.88]

Nearest PDB structures (foldseek):
  4fes-assembly1_A  TM=9.068E-01  e=2.210E-23  Saccharomyces cerevisiae S288C
  4jch-assembly1_A  TM=9.020E-01  e=2.074E-22  Saccharomyces cerevisiae S288C
  4f4b-assembly1_A  TM=9.009E-01  e=3.478E-22  Saccharomyces cerevisiae S288C
  3spw-assembly1_A  TM=8.444E-01  e=2.685E-17  Saccharomyces cerevisiae S288C
  1zi7-assembly1_A  TM=8.352E-01  e=3.789E-17  Saccharomyces cerevisiae

InterPro domains:
  IPR000648 Oxysterol-binding protein [PF01237] (29-238)
  IPR000648 Oxysterol-binding protein [PTHR10972] (16-238)
  IPR018494 Oxysterol-binding protein, conserved site [PS01013] (130-141)
  IPR037239 Oxysterol-binding protein superfamily [SSF144000] (14-238)

Solvent-accessible surface area (backbone atoms only — not comparable to full-atom values): 13010 Å² total; per-residue (Å²): 133,81,74,84,79,51,78,30,67,61,37,60,81,93,46,34,69,60,47,56,51,44,56,54,48,46,70,74,54,88,65,57,67,77,77,56,82,70,64,74,90,45,51,41,95,50,45,55,40,57,58,63,53,31,75,50,80,50,54,66,50,62,50,47,33,27,74,37,77,51,68,70,61,20,52,51,36,49,50,52,33,56,60,64,24,49,51,56,70,61,39,48,53,32,72,76,68,75,26,48,48,51,54,37,74,58,53,70,70,40,74,36,77,48,71,49,80,40,97,63,92,68,34,56,35,40,37,46,17,30,18,80,31,55,89,68,52,29,35,36,37,41,35,40,23,74,86,57,47,34,38,36,37,37,38,47,30,71,49,50,48,66,62,95,41,44,37,36,42,51,41,63,36,39,42,41,33,29,34,42,56,63,41,96,92,41,74,75,53,65,78,43,42,32,45,30,48,54,50,32,35,33,37,41,51,56,65,34,45,51,30,41,70,44,57,32,64,50,29,43,39,43,36,74,86,71,54,73,51,78,48,76,44,79,56,92,90,113

Radius of gyration: 20.1 Å; Cα contacts (8 Å, |Δi|>4): 467; chains: 1; bounding box: 53×38×58 Å

Foldseek 3Di:
DDDPQAFQNVPDPVCSVVLVVLLVCLAVDDDDPLPRDDPPLQEDAAAPLCLQCLLCPPLCLQLVLQADPDPVVSVVSVVVSVVSSCCVNFPVCCVVSVAHHDYHQDDAFDWDKDWDADPDPSGIKIKIKTQNDVVQTKIWMKIDDVSSQKIKTKMWTWDWDGDLKIKIDIDMWMKIKGFHDADPVRNGGDIKIKIKDDWIWIWPDSRRVGTGIFTADWMWIAMPVGDIDIGGGDDDPD